Protein AF-A0A1N7LEV4-F1 (afdb_monomer_lite)

Sequence (206 aa):
MTPAQISQHETRHIFGAAIALIALDESEYDSAKVLFSIDGKGGEVAVLTSKSKLSHEVAHLSSAAPVSKAGDFVAIHRAFMSMGEDSIKSLGDLSDKDVQLHESWLGPNTTPVLIAFGALVLEQKLGISRFRKLSKRLRDSSNQGLVPEDGWPLEDIVQKAMAVSAYKKAKAELQQILSPTPPELSERDRERLPAKALADRAHNRS

Organism: NCBI:txid633194

Radius of gyration: 21.2 Å; chains: 1; bounding box: 75×34×47 Å

Structure (mmCIF, N/CA/C/O backbone):
data_AF-A0A1N7LEV4-F1
#
_entry.id   AF-A0A1N7LEV4-F1
#
loop_
_atom_site.group_PDB
_atom_site.id
_atom_site.type_symbol
_atom_site.label_atom_id
_atom_site.label_alt_id
_atom_site.label_comp_id
_atom_site.label_asym_id
_atom_site.label_entity_id
_atom_site.label_seq_id
_atom_site.pdbx_PDB_ins_code
_atom_site.Cartn_x
_atom_site.Cartn_y
_atom_site.Cartn_z
_atom_site.occupancy
_atom_site.B_iso_or_equiv
_atom_site.auth_seq_id
_atom_site.auth_comp_id
_atom_site.auth_asym_id
_atom_site.auth_atom_id
_atom_site.pdbx_PDB_model_num
ATOM 1 N N . MET A 1 1 ? -11.795 -10.907 -11.082 1.00 88.00 1 MET A N 1
ATOM 2 C CA . MET A 1 1 ? -10.819 -11.439 -10.104 1.00 88.00 1 MET A CA 1
ATOM 3 C C . MET A 1 1 ? -11.497 -12.461 -9.197 1.00 88.00 1 MET A C 1
ATOM 5 O O . MET A 1 1 ? -12.690 -12.346 -8.961 1.00 88.00 1 MET A O 1
ATOM 9 N N . THR A 1 2 ? -10.771 -13.467 -8.707 1.00 93.00 2 THR A N 1
ATOM 10 C CA . THR A 1 2 ? -11.252 -14.402 -7.671 1.00 93.00 2 THR A CA 1
ATOM 11 C C . THR A 1 2 ? -11.240 -13.739 -6.285 1.00 93.00 2 THR A C 1
ATOM 13 O O . THR A 1 2 ? -10.469 -12.799 -6.084 1.00 93.00 2 THR A O 1
ATOM 16 N N . PRO A 1 3 ? -11.969 -14.259 -5.277 1.00 91.50 3 PRO A N 1
ATOM 17 C CA . PRO A 1 3 ? -11.934 -13.709 -3.915 1.00 91.50 3 PRO A CA 1
ATOM 18 C C . PRO A 1 3 ? -10.535 -13.668 -3.284 1.00 91.50 3 PRO A C 1
ATOM 20 O O . PRO A 1 3 ? -10.268 -12.878 -2.382 1.00 91.50 3 PRO A O 1
ATOM 23 N N . ALA A 1 4 ? -9.631 -14.559 -3.705 1.00 93.31 4 ALA A N 1
ATOM 24 C CA . ALA A 1 4 ? -8.241 -14.534 -3.259 1.00 93.31 4 ALA A CA 1
ATOM 25 C C . ALA A 1 4 ? -7.462 -13.387 -3.919 1.00 93.31 4 ALA A C 1
ATOM 27 O O . ALA A 1 4 ? -6.709 -12.700 -3.234 1.00 93.31 4 ALA A O 1
ATOM 28 N N . GLN A 1 5 ? -7.668 -13.168 -5.220 1.00 95.31 5 GLN A N 1
ATOM 29 C CA . GLN A 1 5 ? -7.055 -12.062 -5.959 1.00 95.31 5 GLN A CA 1
ATOM 30 C C . GLN A 1 5 ? -7.536 -10.708 -5.435 1.00 95.31 5 GLN A C 1
ATOM 32 O O . GLN A 1 5 ? -6.690 -9.874 -5.146 1.00 95.31 5 GLN A O 1
ATOM 37 N N . ILE A 1 6 ? -8.844 -10.545 -5.199 1.00 95.19 6 ILE A N 1
ATOM 38 C CA . ILE A 1 6 ? -9.428 -9.326 -4.610 1.00 95.19 6 ILE A CA 1
ATOM 39 C C . ILE A 1 6 ? -8.748 -9.014 -3.274 1.00 95.19 6 ILE A C 1
ATOM 41 O O . ILE A 1 6 ? -8.165 -7.956 -3.102 1.00 95.19 6 ILE A O 1
ATOM 45 N N . SER A 1 7 ? -8.693 -9.976 -2.346 1.00 96.56 7 SER A N 1
ATOM 46 C CA . SER A 1 7 ? -8.059 -9.719 -1.044 1.00 96.56 7 SER A CA 1
ATOM 47 C C . SER A 1 7 ? -6.579 -9.326 -1.135 1.00 96.56 7 SER A C 1
ATOM 49 O O . SER A 1 7 ? -6.104 -8.533 -0.326 1.00 96.56 7 SER A O 1
ATOM 51 N N . GLN A 1 8 ? -5.836 -9.868 -2.106 1.00 97.62 8 GLN A N 1
ATOM 52 C CA . GLN A 1 8 ? -4.436 -9.498 -2.337 1.00 97.62 8 GLN A CA 1
ATOM 53 C C . GLN A 1 8 ? -4.316 -8.111 -2.973 1.00 97.62 8 GLN A C 1
ATOM 55 O O . GLN A 1 8 ? -3.392 -7.379 -2.632 1.00 97.62 8 GLN A O 1
ATOM 60 N N . HIS A 1 9 ? -5.241 -7.760 -3.869 1.00 97.62 9 HIS A N 1
ATOM 61 C CA . HIS A 1 9 ? -5.364 -6.434 -4.475 1.00 97.62 9 HIS A CA 1
ATOM 62 C C . HIS A 1 9 ? -5.561 -5.365 -3.398 1.00 97.62 9 HIS A C 1
ATOM 64 O O . HIS A 1 9 ? -4.713 -4.491 -3.239 1.00 97.62 9 HIS A O 1
ATOM 70 N N . GLU A 1 10 ? -6.563 -5.541 -2.537 1.00 97.94 10 GLU A N 1
ATOM 71 C CA . GLU A 1 10 ? -6.843 -4.606 -1.441 1.00 97.94 10 GLU A CA 1
ATOM 72 C C . GLU A 1 10 ? -5.704 -4.530 -0.420 1.00 97.94 10 GLU A C 1
ATOM 74 O O . GLU A 1 10 ? -5.354 -3.458 0.070 1.00 97.94 10 GLU A O 1
ATOM 79 N N . THR A 1 11 ? -5.032 -5.652 -0.139 1.00 98.00 11 THR A N 1
ATOM 80 C CA . THR A 1 11 ? -3.851 -5.628 0.742 1.00 98.00 11 THR A CA 1
ATOM 81 C C . THR A 1 11 ? -2.738 -4.742 0.167 1.00 98.00 11 THR A C 1
ATOM 83 O O . THR A 1 11 ? -2.037 -4.074 0.927 1.00 98.00 11 THR A O 1
ATOM 86 N N . ARG A 1 12 ? -2.577 -4.693 -1.164 1.00 98.38 12 ARG A N 1
ATOM 87 C CA . ARG A 1 12 ? -1.597 -3.805 -1.807 1.00 98.38 12 ARG A CA 1
ATOM 88 C C . ARG A 1 12 ? -1.991 -2.340 -1.689 1.00 98.38 12 ARG A C 1
ATOM 90 O O . ARG A 1 12 ? -1.093 -1.536 -1.471 1.00 98.38 12 ARG A O 1
ATOM 97 N N . HIS A 1 13 ? -3.278 -1.992 -1.738 1.00 98.50 13 HIS A N 1
ATOM 98 C CA . HIS A 1 13 ? -3.723 -0.630 -1.424 1.00 98.50 13 HIS A CA 1
ATOM 99 C C . HIS A 1 13 ? -3.365 -0.233 0.013 1.00 98.50 13 HIS A C 1
ATOM 101 O O . HIS A 1 13 ? -2.817 0.848 0.222 1.00 98.50 13 HIS A O 1
ATOM 107 N N . ILE A 1 14 ? -3.563 -1.123 0.995 1.00 98.56 14 ILE A N 1
ATOM 108 C CA . ILE A 1 14 ? -3.167 -0.866 2.394 1.00 98.56 14 ILE A CA 1
ATOM 109 C C . ILE A 1 14 ? -1.650 -0.650 2.504 1.00 98.56 14 ILE A C 1
ATOM 111 O O . ILE A 1 14 ? -1.200 0.304 3.138 1.00 98.56 14 ILE A O 1
ATOM 115 N N . PHE A 1 15 ? -0.845 -1.494 1.851 1.00 98.62 15 PHE A N 1
ATOM 116 C CA . PHE A 1 15 ? 0.611 -1.309 1.812 1.00 98.62 15 PHE A CA 1
ATOM 117 C C . PHE A 1 15 ? 0.999 -0.000 1.128 1.00 98.62 15 PHE A C 1
ATOM 119 O O . PHE A 1 15 ? 1.857 0.719 1.630 1.00 98.62 15 PHE A O 1
ATOM 126 N N . GLY A 1 16 ? 0.347 0.333 0.017 1.00 98.50 16 GLY A N 1
ATOM 127 C CA . GLY A 1 16 ? 0.522 1.599 -0.678 1.00 98.50 16 GLY A CA 1
ATOM 128 C C . GLY A 1 16 ? 0.253 2.794 0.221 1.00 98.50 16 GLY A C 1
ATOM 129 O O . GLY A 1 16 ? 1.065 3.711 0.282 1.00 98.50 16 GLY A O 1
ATOM 130 N N . ALA A 1 17 ? -0.844 2.756 0.973 1.00 98.44 17 ALA A N 1
ATOM 131 C CA . ALA A 1 17 ? -1.210 3.826 1.885 1.00 98.44 17 ALA A CA 1
ATOM 132 C C . ALA A 1 17 ? -0.187 4.006 3.018 1.00 98.44 17 ALA A C 1
ATOM 134 O O . ALA A 1 17 ? 0.178 5.137 3.337 1.00 98.44 17 ALA A O 1
ATOM 135 N N . ALA A 1 18 ? 0.353 2.909 3.560 1.00 98.62 18 ALA A N 1
ATOM 136 C CA . ALA A 1 18 ? 1.452 2.968 4.523 1.00 98.62 18 ALA A CA 1
ATOM 137 C C . ALA A 1 18 ? 2.688 3.673 3.948 1.00 98.62 18 ALA A C 1
ATOM 139 O O . ALA A 1 18 ? 3.244 4.569 4.579 1.00 98.62 18 ALA A O 1
ATOM 140 N N . ILE A 1 19 ? 3.102 3.327 2.727 1.00 98.69 19 ILE A N 1
ATOM 141 C CA . ILE A 1 19 ? 4.244 3.986 2.075 1.00 98.69 19 ILE A CA 1
ATOM 142 C C . ILE A 1 19 ? 3.930 5.450 1.746 1.00 98.69 19 ILE A C 1
ATOM 144 O O . ILE A 1 19 ? 4.799 6.304 1.910 1.00 98.69 19 ILE A O 1
ATOM 148 N N . ALA A 1 20 ? 2.701 5.754 1.327 1.00 98.25 20 ALA A N 1
ATOM 149 C CA . ALA A 1 20 ? 2.265 7.112 1.019 1.00 98.25 20 ALA A CA 1
ATOM 150 C C . ALA A 1 20 ? 2.310 8.015 2.255 1.00 98.25 20 ALA A C 1
ATOM 152 O O . ALA A 1 20 ? 2.796 9.138 2.158 1.00 98.25 20 ALA A O 1
ATOM 153 N N . LEU A 1 21 ? 1.908 7.514 3.427 1.00 98.25 21 LEU A N 1
ATOM 154 C CA . LEU A 1 21 ? 2.045 8.251 4.684 1.00 98.25 21 LEU A CA 1
ATOM 155 C C . LEU A 1 21 ? 3.504 8.544 5.022 1.00 98.25 21 LEU A C 1
ATOM 157 O O . LEU A 1 21 ? 3.826 9.684 5.327 1.00 98.25 21 LEU A O 1
ATOM 161 N N . ILE A 1 22 ? 4.407 7.567 4.895 1.00 98.44 22 ILE A N 1
ATOM 162 C CA . ILE A 1 22 ? 5.844 7.817 5.102 1.00 98.44 22 ILE A CA 1
ATOM 163 C C . ILE A 1 22 ? 6.384 8.863 4.111 1.00 98.44 22 ILE A C 1
ATOM 165 O O . ILE A 1 22 ? 7.247 9.664 4.466 1.00 98.44 22 ILE A O 1
ATOM 169 N N . ALA A 1 23 ? 5.896 8.862 2.869 1.00 97.25 23 ALA A N 1
ATOM 170 C CA . ALA A 1 23 ? 6.345 9.788 1.834 1.00 97.25 23 ALA A CA 1
ATOM 171 C C . ALA A 1 23 ? 5.811 11.220 2.018 1.00 97.25 23 ALA A C 1
ATOM 173 O O . ALA A 1 23 ? 6.532 12.168 1.707 1.00 97.25 23 ALA A O 1
ATOM 174 N N . LEU A 1 24 ? 4.566 11.371 2.482 1.00 96.69 24 LEU A N 1
ATOM 175 C CA . LEU A 1 24 ? 3.881 12.661 2.604 1.00 96.69 24 LEU A CA 1
ATOM 176 C C . LEU A 1 24 ? 4.018 13.278 4.003 1.00 96.69 24 LEU A C 1
ATOM 178 O O . LEU A 1 24 ? 4.348 14.457 4.112 1.00 96.69 24 LEU A O 1
ATOM 182 N N . ASP A 1 25 ? 3.760 12.503 5.061 1.00 97.25 25 ASP A N 1
ATOM 183 C CA . ASP A 1 25 ? 3.791 12.964 6.453 1.00 97.25 25 ASP A CA 1
ATOM 184 C C . ASP A 1 25 ? 3.907 11.788 7.448 1.00 97.25 25 ASP A C 1
ATOM 186 O O . ASP A 1 25 ? 2.916 11.253 7.952 1.00 97.25 25 ASP A O 1
ATOM 190 N N . GLU A 1 26 ? 5.142 11.395 7.774 1.00 97.12 26 GLU A N 1
ATOM 191 C CA . GLU A 1 26 ? 5.431 10.287 8.701 1.00 97.12 26 GLU A CA 1
ATOM 192 C C . GLU A 1 26 ? 4.884 10.516 10.129 1.00 97.12 26 GLU A C 1
ATOM 194 O O . GLU A 1 26 ? 4.696 9.554 10.885 1.00 97.12 26 GLU A O 1
ATOM 199 N N . SER A 1 27 ? 4.612 11.769 10.520 1.00 96.56 27 SER A N 1
ATOM 200 C CA . SER A 1 27 ? 4.101 12.088 11.861 1.00 96.56 27 SER A CA 1
ATOM 201 C C . SER A 1 27 ? 2.665 11.609 12.084 1.00 96.56 27 SER A C 1
ATOM 203 O O . SER A 1 27 ? 2.288 11.323 13.217 1.00 96.56 27 SER A O 1
ATOM 205 N N . GLU A 1 28 ? 1.895 11.439 11.007 1.00 97.12 28 GLU A N 1
ATOM 206 C CA . GLU A 1 28 ? 0.508 10.961 11.049 1.00 97.12 28 GLU A CA 1
ATOM 207 C C . GLU A 1 28 ? 0.397 9.431 11.061 1.00 97.12 28 GLU A C 1
ATOM 209 O O . GLU A 1 28 ? -0.700 8.898 11.181 1.00 97.12 28 GLU A O 1
ATOM 214 N N . TYR A 1 29 ? 1.508 8.699 10.929 1.00 97.88 29 TYR A N 1
ATOM 215 C CA . TYR A 1 29 ? 1.458 7.242 10.778 1.00 97.88 29 TYR A CA 1
ATOM 216 C C . TYR A 1 29 ? 0.829 6.545 11.993 1.00 97.88 29 TYR A C 1
ATOM 218 O O . TYR A 1 29 ? -0.010 5.664 11.836 1.00 97.88 29 TYR A O 1
ATOM 226 N N . ASP A 1 30 ? 1.206 6.968 13.203 1.00 96.44 30 ASP A N 1
ATOM 227 C CA . ASP A 1 30 ? 0.782 6.315 14.449 1.00 96.44 30 ASP A CA 1
ATOM 228 C C . ASP A 1 30 ? -0.694 6.600 14.789 1.00 96.44 30 ASP A C 1
ATOM 230 O O . ASP A 1 30 ? -1.324 5.845 15.528 1.00 96.44 30 ASP A O 1
ATOM 234 N N . SER A 1 31 ? -1.261 7.680 14.240 1.00 95.56 31 SER A N 1
ATOM 235 C CA . SER A 1 31 ? -2.678 8.040 14.377 1.00 95.56 31 SER A CA 1
ATOM 236 C C . SER A 1 31 ? -3.535 7.579 13.193 1.00 95.56 31 SER A C 1
ATOM 238 O O . SER A 1 31 ? -4.763 7.673 13.266 1.00 95.56 31 SER A O 1
ATOM 240 N N . ALA A 1 32 ? -2.916 7.088 12.115 1.00 97.94 32 ALA A N 1
ATOM 241 C CA . ALA A 1 32 ? -3.618 6.663 10.917 1.00 97.94 32 ALA A CA 1
ATOM 242 C C . ALA A 1 32 ? -4.416 5.379 11.156 1.00 97.94 32 ALA A C 1
ATOM 244 O O . ALA A 1 32 ? -3.940 4.408 11.756 1.00 97.94 32 ALA A O 1
ATOM 245 N N . LYS A 1 33 ? -5.631 5.357 10.615 1.00 98.12 33 LYS A N 1
ATOM 246 C CA . LYS A 1 33 ? -6.520 4.199 10.651 1.00 98.12 33 LYS A CA 1
ATOM 247 C C . LYS A 1 33 ? -6.888 3.774 9.246 1.00 98.12 33 LYS A C 1
ATOM 249 O O . LYS A 1 33 ? -6.994 4.605 8.350 1.00 98.12 33 LYS A O 1
ATOM 254 N N . VAL A 1 34 ? -7.103 2.484 9.047 1.00 97.50 34 VAL A N 1
ATOM 255 C CA . VAL A 1 34 ? -7.562 1.934 7.778 1.00 97.50 34 VAL A CA 1
ATOM 256 C C . VAL A 1 34 ? -8.961 1.361 7.918 1.00 97.50 34 VAL A C 1
ATOM 258 O O . VAL A 1 34 ? -9.254 0.556 8.804 1.00 97.50 34 VAL A O 1
ATOM 261 N N . LEU A 1 35 ? -9.815 1.782 6.998 1.00 97.06 35 LEU A N 1
ATOM 262 C CA . LEU A 1 35 ? -11.107 1.187 6.728 1.00 97.06 35 LEU A CA 1
ATOM 263 C C . LEU A 1 35 ? -10.975 0.332 5.479 1.00 97.06 35 LEU A C 1
ATOM 265 O O . LEU A 1 35 ? -10.375 0.750 4.488 1.00 97.06 35 LEU A O 1
ATOM 269 N N . PHE A 1 36 ? -11.533 -0.869 5.520 1.00 96.56 36 PHE A N 1
ATOM 270 C CA . PHE A 1 36 ? -11.568 -1.729 4.351 1.00 96.56 36 PHE A CA 1
ATOM 271 C C . PHE A 1 36 ? -12.829 -2.584 4.332 1.00 96.56 36 PHE A C 1
ATOM 273 O O . PHE A 1 36 ? -13.281 -3.097 5.358 1.00 96.56 36 PHE A O 1
ATOM 280 N N . SER A 1 37 ? -13.363 -2.766 3.132 1.00 96.56 37 SER A N 1
ATOM 281 C CA . SER A 1 37 ? -14.420 -3.722 2.829 1.00 96.56 37 SER A CA 1
ATOM 282 C C . SER A 1 37 ? -13.881 -4.676 1.777 1.00 96.56 37 SER A C 1
ATOM 284 O O . SER A 1 37 ? -13.376 -4.221 0.760 1.00 96.56 37 SER A O 1
ATOM 286 N N . ILE A 1 38 ? -13.898 -5.985 2.022 1.00 95.38 38 ILE A N 1
ATOM 287 C CA . ILE A 1 38 ? -13.355 -6.977 1.088 1.00 95.38 38 ILE A CA 1
ATOM 288 C C . ILE A 1 38 ? -14.258 -8.203 1.104 1.00 95.38 38 ILE A C 1
ATOM 290 O O . ILE A 1 38 ? -14.291 -8.942 2.091 1.00 95.38 38 ILE A O 1
ATOM 294 N N . ASP A 1 39 ? -14.922 -8.471 -0.015 1.00 90.00 39 ASP A N 1
ATOM 295 C CA . ASP A 1 39 ? -15.825 -9.606 -0.161 1.00 90.00 39 ASP A CA 1
ATOM 296 C C . ASP A 1 39 ? -15.464 -10.485 -1.378 1.00 90.00 39 ASP A C 1
ATOM 298 O O . ASP A 1 39 ? -14.343 -10.478 -1.898 1.00 90.00 39 ASP A O 1
ATOM 302 N N . GLY A 1 40 ? -16.388 -11.361 -1.784 1.00 85.69 40 GLY A N 1
ATOM 303 C CA . GLY A 1 40 ? -16.203 -12.228 -2.950 1.00 85.69 40 GLY A CA 1
ATOM 304 C C . GLY A 1 40 ? -16.40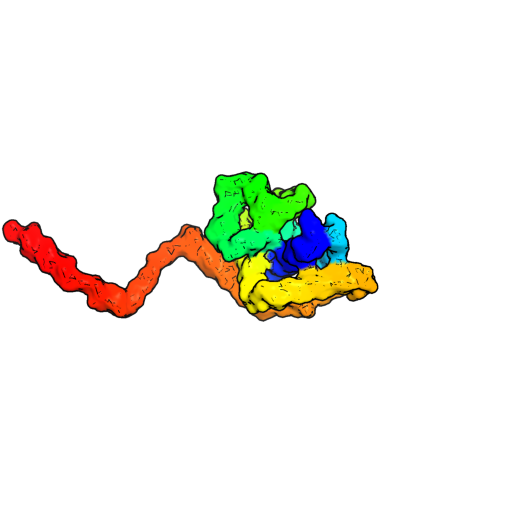4 -11.540 -4.305 1.00 85.69 40 GLY A C 1
ATOM 305 O O . GLY A 1 40 ? -16.138 -12.169 -5.330 1.00 85.69 40 GLY A O 1
ATOM 306 N N . LYS A 1 41 ? -16.898 -10.299 -4.321 1.00 89.44 41 LYS A N 1
ATOM 307 C CA . LYS A 1 41 ? -17.303 -9.530 -5.505 1.00 89.44 41 LYS A CA 1
ATOM 308 C C . LYS A 1 41 ? -16.417 -8.306 -5.744 1.00 89.44 41 LYS A C 1
ATOM 310 O O . LYS A 1 41 ? -16.240 -7.934 -6.900 1.00 89.44 41 LYS A O 1
ATOM 315 N N . GLY A 1 42 ? -15.842 -7.722 -4.699 1.00 91.12 42 GLY A N 1
ATOM 316 C CA . GLY A 1 42 ? -14.950 -6.576 -4.788 1.00 91.12 42 GLY A CA 1
ATOM 317 C C . GLY A 1 42 ? -14.320 -6.215 -3.449 1.00 91.12 42 GLY A C 1
ATOM 318 O O . GLY A 1 42 ? -14.446 -6.933 -2.453 1.00 91.12 42 GLY A O 1
ATOM 319 N N . GLY A 1 43 ? -13.613 -5.095 -3.445 1.00 94.25 43 GLY A N 1
ATOM 320 C CA . GLY A 1 43 ? -13.082 -4.513 -2.234 1.00 94.25 43 GLY A CA 1
ATOM 321 C C . GLY A 1 43 ? -12.842 -3.021 -2.387 1.00 94.25 43 GLY A C 1
ATOM 322 O O . GLY A 1 43 ? -12.841 -2.497 -3.499 1.00 94.25 43 GLY A O 1
ATOM 323 N N . GLU A 1 44 ? -12.731 -2.350 -1.250 1.00 94.75 44 GLU A N 1
ATOM 324 C CA . GLU A 1 44 ? -12.449 -0.925 -1.140 1.00 94.75 44 GLU A CA 1
ATOM 325 C C . GLU A 1 44 ? -11.588 -0.698 0.110 1.00 94.75 44 GLU A C 1
ATOM 327 O O . GLU A 1 44 ? -11.807 -1.326 1.152 1.00 94.75 44 GLU A O 1
ATOM 332 N N . VAL A 1 45 ? -10.616 0.210 0.014 1.00 96.56 45 VAL A N 1
ATOM 333 C CA . VAL A 1 45 ? -9.704 0.584 1.102 1.00 96.56 45 VAL A CA 1
ATOM 334 C C . VAL A 1 45 ? -9.656 2.102 1.217 1.00 96.56 45 VAL A C 1
ATOM 336 O O . VAL A 1 45 ? -9.473 2.804 0.226 1.00 96.56 45 VAL A O 1
ATOM 339 N N . ALA A 1 46 ? -9.755 2.611 2.440 1.00 94.94 46 ALA A N 1
ATOM 340 C CA . ALA A 1 46 ? -9.569 4.018 2.764 1.00 94.94 46 ALA A CA 1
ATOM 341 C C . ALA A 1 46 ? -8.650 4.160 3.979 1.00 94.94 46 ALA A C 1
ATOM 343 O O . ALA A 1 46 ? -8.713 3.362 4.913 1.00 94.94 46 ALA A O 1
ATOM 344 N N . VAL A 1 47 ? -7.809 5.194 3.987 1.00 95.56 47 VAL A N 1
ATOM 345 C CA . VAL A 1 47 ? -6.975 5.534 5.144 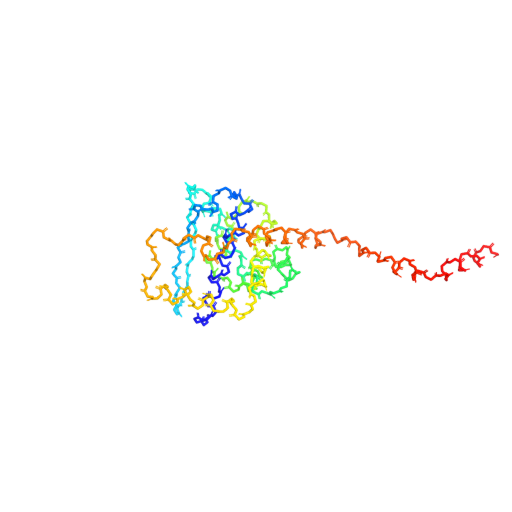1.00 95.56 47 VAL A CA 1
ATOM 346 C C . VAL A 1 47 ? -7.382 6.893 5.681 1.00 95.56 47 VAL A C 1
ATOM 348 O O . VAL A 1 47 ? -7.423 7.878 4.948 1.00 95.56 47 VAL A O 1
ATOM 351 N N . LEU A 1 48 ? -7.697 6.915 6.970 1.00 96.00 48 LEU A N 1
ATOM 352 C CA . LEU A 1 48 ? -8.098 8.082 7.730 1.00 96.00 48 LEU A CA 1
ATOM 353 C C . LEU A 1 48 ? -6.899 8.598 8.519 1.00 96.00 48 LEU A C 1
ATOM 355 O O . LEU A 1 48 ? -6.247 7.843 9.240 1.00 96.00 48 LEU A O 1
ATOM 359 N N . THR A 1 49 ? -6.635 9.892 8.411 1.00 96.19 49 THR A N 1
ATOM 360 C CA . THR A 1 49 ? -5.631 10.609 9.206 1.00 96.19 49 THR A CA 1
ATOM 361 C C . THR A 1 49 ? -6.302 11.750 9.966 1.00 96.19 49 THR A C 1
ATOM 363 O O . THR A 1 49 ? -7.473 12.057 9.728 1.00 96.19 49 THR A O 1
ATOM 366 N N . SER A 1 50 ? -5.574 12.440 10.851 1.00 94.12 50 SER A N 1
ATOM 367 C CA . SER A 1 50 ? -6.131 13.632 11.512 1.00 94.12 50 SER A CA 1
ATOM 368 C C . SER A 1 50 ? -6.345 14.803 10.535 1.00 94.12 50 SER A C 1
ATOM 370 O O . SER A 1 50 ? -7.061 15.761 10.834 1.00 94.12 50 SER A O 1
ATOM 372 N N . LYS A 1 51 ? -5.755 14.714 9.334 1.00 93.88 51 LYS A N 1
ATOM 373 C CA . LYS A 1 51 ? -5.757 15.740 8.288 1.00 93.88 51 LYS A CA 1
ATOM 374 C C . LYS A 1 51 ? -6.508 15.228 7.058 1.00 93.88 51 LYS A C 1
ATOM 376 O O . LYS A 1 51 ? -5.928 14.550 6.217 1.00 93.88 51 LYS A O 1
ATOM 381 N N . SER A 1 52 ? -7.768 15.627 6.881 1.00 91.75 52 SER A N 1
ATOM 382 C CA . SER A 1 52 ? -8.601 15.183 5.743 1.00 91.75 52 SER A CA 1
ATOM 383 C C . SER A 1 52 ? -7.908 15.324 4.376 1.00 91.75 52 SER A C 1
ATOM 385 O O . SER A 1 52 ? -7.932 14.388 3.581 1.00 91.75 52 SER A O 1
ATOM 387 N N . LYS A 1 53 ? -7.200 16.435 4.124 1.00 94.88 53 LYS A N 1
ATOM 388 C CA . LYS A 1 53 ? -6.443 16.623 2.875 1.00 94.88 53 LYS A CA 1
ATOM 389 C C . LYS A 1 53 ? -5.383 15.532 2.654 1.00 94.88 53 LYS A C 1
ATOM 391 O O . LYS A 1 53 ? -5.261 15.023 1.547 1.00 94.88 53 LYS A O 1
ATOM 396 N N . LEU A 1 54 ? -4.664 15.142 3.707 1.00 96.06 54 LEU A N 1
ATOM 397 C CA . LEU A 1 54 ? -3.677 14.065 3.637 1.00 96.06 54 LEU A CA 1
ATOM 398 C C . LEU A 1 54 ? -4.348 12.716 3.353 1.00 96.06 54 LEU A C 1
ATOM 400 O O . LEU A 1 54 ? -3.829 11.942 2.561 1.00 96.06 54 LEU A O 1
ATOM 404 N N . SER A 1 55 ? -5.515 12.446 3.949 1.00 96.38 55 SER A N 1
ATOM 405 C CA . SER A 1 55 ? -6.278 11.219 3.664 1.00 96.38 55 SER A CA 1
ATOM 406 C C . SER A 1 55 ? -6.622 11.101 2.170 1.00 96.38 55 SER A C 1
ATOM 408 O O . SER A 1 55 ? -6.484 10.029 1.584 1.00 96.38 55 SER A O 1
ATOM 410 N N . HIS A 1 56 ? -6.993 12.215 1.527 1.00 95.56 56 HIS A N 1
ATOM 411 C CA . HIS A 1 56 ? -7.246 12.260 0.082 1.00 95.56 56 HIS A CA 1
ATOM 412 C C . HIS A 1 56 ? -5.969 12.016 -0.735 1.00 95.56 56 HIS A C 1
ATOM 414 O O . HIS A 1 56 ? -5.965 11.178 -1.633 1.00 95.56 56 HIS A O 1
ATOM 420 N N . GLU A 1 57 ? -4.866 12.696 -0.409 1.00 96.56 57 GLU A N 1
ATOM 421 C CA . GLU A 1 57 ? -3.578 12.501 -1.094 1.00 96.56 57 GLU A CA 1
ATOM 422 C C . GLU A 1 57 ? -3.078 11.051 -0.978 1.00 96.56 57 GLU A C 1
ATOM 424 O O . GLU A 1 57 ? -2.619 10.467 -1.961 1.00 96.56 57 GLU A O 1
ATOM 429 N N . VAL A 1 58 ? -3.238 10.436 0.197 1.00 97.44 58 VAL A N 1
ATOM 430 C CA . VAL A 1 58 ? -2.921 9.023 0.434 1.00 97.44 58 VAL A CA 1
ATOM 431 C C . VAL A 1 58 ? -3.800 8.105 -0.414 1.00 97.44 58 VAL A C 1
ATOM 433 O O . VAL A 1 58 ? -3.274 7.143 -0.967 1.00 97.44 58 VAL A O 1
ATOM 436 N N . ALA A 1 59 ? -5.097 8.393 -0.563 1.00 96.44 59 ALA A N 1
ATOM 437 C CA . ALA A 1 59 ? -5.999 7.605 -1.408 1.00 96.44 59 ALA A CA 1
ATOM 438 C C . ALA A 1 59 ? -5.607 7.662 -2.896 1.00 96.44 59 ALA A C 1
ATOM 440 O O . ALA A 1 59 ? -5.559 6.632 -3.569 1.00 96.44 59 ALA A O 1
ATOM 441 N N . HIS A 1 60 ? -5.249 8.847 -3.403 1.00 95.94 60 HIS A N 1
ATOM 442 C CA . HIS A 1 60 ? -4.756 8.998 -4.776 1.00 95.94 60 HIS A CA 1
ATOM 443 C C . HIS A 1 60 ? -3.482 8.184 -5.009 1.00 95.94 60 HIS A C 1
ATOM 445 O O . HIS A 1 60 ? -3.356 7.474 -6.003 1.00 95.94 60 HIS A O 1
ATOM 451 N N . LEU A 1 61 ? -2.544 8.236 -4.067 1.00 96.88 61 LEU A N 1
ATOM 452 C CA . LEU A 1 61 ? -1.274 7.529 -4.171 1.00 96.88 61 LEU A CA 1
ATOM 453 C C . LEU A 1 61 ? -1.397 6.012 -3.974 1.00 96.88 61 LEU A C 1
ATOM 455 O O . LEU A 1 61 ? -0.733 5.247 -4.674 1.00 96.88 61 LEU A O 1
ATOM 459 N N . SER A 1 62 ? -2.234 5.555 -3.042 1.00 97.50 62 SER A N 1
ATOM 460 C CA . SER A 1 62 ? -2.406 4.129 -2.747 1.00 97.50 62 SER A CA 1
ATOM 461 C C . SER A 1 62 ? -3.104 3.371 -3.876 1.00 97.50 62 SER A C 1
ATOM 463 O O . SER A 1 62 ? -2.868 2.170 -4.027 1.00 97.50 62 SER A O 1
ATOM 465 N N . SER A 1 63 ? -3.895 4.056 -4.709 1.00 95.62 63 SER A N 1
ATOM 466 C CA . SER A 1 63 ? -4.523 3.483 -5.910 1.00 95.62 63 SER A CA 1
ATOM 467 C C . SER A 1 63 ? -3.506 2.893 -6.904 1.00 95.62 63 SER A C 1
ATOM 469 O O . SER A 1 63 ? -3.797 1.923 -7.596 1.00 95.62 63 SER A O 1
ATOM 471 N N . ALA A 1 64 ? -2.271 3.407 -6.909 1.00 93.88 64 ALA A N 1
ATOM 472 C CA . ALA A 1 64 ? -1.175 2.957 -7.768 1.00 93.88 64 ALA A CA 1
ATOM 473 C C . ALA A 1 64 ? -0.459 1.693 -7.249 1.00 93.88 64 ALA A C 1
ATOM 475 O O . ALA A 1 64 ? 0.304 1.044 -7.969 1.00 93.88 64 ALA A O 1
ATOM 476 N N . ALA A 1 65 ? -0.669 1.331 -5.984 1.00 97.50 65 ALA A N 1
ATOM 477 C CA . ALA A 1 65 ? 0.076 0.269 -5.319 1.00 97.50 65 ALA A CA 1
ATOM 478 C C . ALA A 1 65 ? -0.158 -1.157 -5.856 1.00 97.50 65 ALA A C 1
ATOM 480 O O . ALA A 1 65 ? 0.802 -1.938 -5.828 1.00 97.50 65 ALA A O 1
ATOM 481 N N . PRO A 1 66 ? -1.343 -1.549 -6.375 1.00 97.69 66 PRO A N 1
ATOM 482 C CA . PRO A 1 66 ? -1.551 -2.889 -6.928 1.00 97.69 66 PRO A CA 1
ATOM 483 C C . PRO A 1 66 ? -0.640 -3.241 -8.105 1.00 97.69 66 PRO A C 1
ATOM 485 O O . PRO A 1 66 ? -0.371 -4.420 -8.326 1.00 97.69 66 PRO A O 1
ATOM 488 N N . VAL A 1 67 ? -0.060 -2.244 -8.787 1.00 96.50 67 VAL A N 1
ATOM 489 C CA . VAL A 1 67 ? 0.970 -2.438 -9.826 1.00 96.50 67 VAL A CA 1
ATOM 490 C C . VAL A 1 67 ? 2.178 -3.231 -9.293 1.00 96.50 67 VAL A C 1
ATOM 492 O O . VAL A 1 67 ? 2.842 -3.940 -10.049 1.00 96.50 67 VAL A O 1
ATOM 495 N N . SER A 1 68 ? 2.414 -3.228 -7.973 1.00 97.25 68 SER A N 1
ATOM 496 C CA . SER A 1 68 ? 3.405 -4.089 -7.304 1.00 97.25 68 SER A CA 1
ATOM 497 C C . SER A 1 68 ? 3.229 -5.591 -7.561 1.00 97.25 68 SER A C 1
ATOM 499 O O . SER A 1 68 ? 4.210 -6.332 -7.477 1.00 97.25 68 SER A O 1
ATOM 501 N N . LYS A 1 69 ? 2.029 -6.044 -7.956 1.00 96.25 69 LYS A N 1
ATOM 502 C CA . LYS A 1 69 ? 1.750 -7.421 -8.400 1.00 96.25 69 LYS A CA 1
ATOM 503 C C . LYS A 1 69 ? 2.727 -7.904 -9.478 1.00 96.25 69 LYS A C 1
ATOM 505 O O . LYS A 1 69 ? 3.005 -9.101 -9.539 1.00 96.25 69 LYS A O 1
ATOM 510 N N . ALA A 1 70 ? 3.259 -6.996 -10.300 1.00 94.38 70 ALA A N 1
ATOM 511 C CA . ALA A 1 70 ? 4.264 -7.298 -11.316 1.00 94.38 70 ALA A CA 1
ATOM 512 C C . ALA A 1 70 ? 5.492 -8.037 -10.762 1.00 94.38 70 ALA A C 1
ATOM 514 O O . ALA A 1 70 ? 6.124 -8.804 -11.483 1.00 94.38 70 ALA A O 1
ATOM 515 N N . GLY A 1 71 ? 5.848 -7.801 -9.494 1.00 94.94 71 GLY A N 1
ATOM 516 C CA . GLY A 1 71 ? 6.989 -8.448 -8.850 1.00 94.94 71 GLY A CA 1
ATOM 517 C C . GLY A 1 71 ? 8.364 -7.936 -9.296 1.00 94.94 71 GLY A C 1
ATOM 518 O O . GLY A 1 71 ? 9.367 -8.426 -8.782 1.00 94.94 71 GLY A O 1
ATOM 519 N N . ASP A 1 72 ? 8.421 -6.962 -10.209 1.00 95.25 72 ASP A N 1
ATOM 520 C CA . ASP A 1 72 ? 9.647 -6.467 -10.842 1.00 95.25 72 ASP A CA 1
ATOM 521 C C . ASP A 1 72 ? 9.681 -4.930 -10.902 1.00 95.25 72 ASP A C 1
ATOM 523 O O . ASP A 1 72 ? 8.776 -4.293 -11.447 1.00 95.25 72 ASP A O 1
ATOM 527 N N . PHE A 1 73 ? 10.739 -4.321 -10.355 1.00 95.50 73 PHE A N 1
ATOM 528 C CA . PHE A 1 73 ? 10.871 -2.861 -10.276 1.00 95.50 73 PHE A CA 1
ATOM 529 C C . PHE A 1 73 ? 10.953 -2.191 -11.654 1.00 95.50 73 PHE A C 1
ATOM 531 O O . PHE A 1 73 ? 10.391 -1.114 -11.855 1.00 95.50 73 PHE A O 1
ATOM 538 N N . VAL A 1 74 ? 11.619 -2.821 -12.625 1.00 93.69 74 VAL A N 1
ATOM 539 C CA . VAL A 1 74 ? 11.790 -2.250 -13.967 1.00 93.69 74 VAL A CA 1
ATOM 540 C C . VAL A 1 74 ? 10.463 -2.261 -14.724 1.00 93.69 74 VAL A C 1
ATOM 542 O O . VAL A 1 74 ? 10.123 -1.269 -15.369 1.00 93.69 74 VAL A O 1
ATOM 545 N N . ALA A 1 75 ? 9.693 -3.345 -14.622 1.00 93.38 75 ALA A N 1
ATOM 546 C CA . ALA A 1 75 ? 8.362 -3.461 -15.205 1.00 93.38 75 ALA A CA 1
ATOM 547 C C . ALA A 1 75 ? 7.407 -2.407 -14.632 1.00 93.38 75 ALA A C 1
ATOM 549 O O . ALA A 1 75 ? 6.734 -1.716 -15.396 1.00 93.38 75 ALA A O 1
ATOM 550 N N . ILE A 1 76 ? 7.411 -2.226 -13.306 1.00 94.38 76 ILE A N 1
ATOM 551 C CA . ILE A 1 76 ? 6.609 -1.194 -12.636 1.00 94.38 76 ILE A CA 1
ATOM 552 C C . ILE A 1 76 ? 7.009 0.200 -13.139 1.00 94.38 76 ILE A C 1
ATOM 554 O O . ILE A 1 76 ? 6.151 0.955 -13.588 1.00 94.38 76 ILE A O 1
ATOM 558 N N . HIS A 1 77 ? 8.303 0.542 -13.133 1.00 93.44 77 HIS A N 1
ATOM 559 C CA . HIS A 1 77 ? 8.774 1.847 -13.610 1.00 93.44 77 HIS A CA 1
ATOM 560 C C . HIS A 1 77 ? 8.379 2.112 -15.071 1.00 93.44 77 HIS A C 1
ATOM 562 O O . HIS A 1 77 ? 7.897 3.196 -15.395 1.00 93.44 77 HIS A O 1
ATOM 568 N N . ARG A 1 78 ? 8.531 1.116 -15.955 1.00 90.50 78 ARG A N 1
ATOM 569 C CA . ARG A 1 78 ? 8.124 1.227 -17.366 1.00 90.50 78 ARG A CA 1
ATOM 570 C C . ARG A 1 78 ? 6.625 1.465 -17.527 1.00 90.50 78 ARG A C 1
ATOM 572 O O . ARG A 1 78 ? 6.250 2.261 -18.383 1.00 90.50 78 ARG A O 1
ATOM 579 N N . ALA A 1 79 ? 5.785 0.828 -16.711 1.00 89.81 79 ALA A N 1
ATOM 580 C CA . ALA A 1 79 ? 4.342 1.042 -16.768 1.00 89.81 79 ALA A CA 1
ATOM 581 C C . ALA A 1 79 ? 3.973 2.506 -16.485 1.00 89.81 79 ALA A C 1
ATOM 583 O O . ALA A 1 79 ? 3.189 3.082 -17.233 1.00 89.81 79 ALA A O 1
ATOM 584 N N . PHE A 1 80 ? 4.605 3.134 -15.485 1.00 89.06 80 PHE A N 1
ATOM 585 C CA . PHE A 1 80 ? 4.368 4.547 -15.161 1.00 89.06 80 PHE A CA 1
ATOM 586 C C . PHE A 1 80 ? 5.009 5.534 -16.147 1.00 89.06 80 PHE A C 1
ATOM 588 O O . PHE A 1 80 ? 4.491 6.631 -16.323 1.00 89.06 80 PHE A O 1
ATOM 595 N N . MET A 1 81 ? 6.142 5.190 -16.767 1.00 84.56 81 MET A N 1
ATOM 596 C CA . MET A 1 81 ? 6.899 6.134 -17.605 1.00 84.56 81 MET A CA 1
ATOM 597 C C . MET A 1 81 ? 6.600 6.044 -19.102 1.00 84.56 81 MET A C 1
ATOM 599 O O . MET A 1 81 ? 6.907 6.986 -19.829 1.00 84.56 81 MET A O 1
ATOM 603 N N . SER A 1 82 ? 6.116 4.906 -19.606 1.00 67.50 82 SER A N 1
ATOM 604 C CA . SER A 1 82 ? 6.283 4.590 -21.033 1.00 67.50 82 SER A CA 1
ATOM 605 C C . SER A 1 82 ? 5.036 4.110 -21.767 1.00 67.50 82 SER A C 1
ATOM 607 O O . SER A 1 82 ? 5.114 3.990 -22.986 1.00 67.50 82 SER A O 1
ATOM 609 N N . MET A 1 83 ? 3.919 3.794 -21.098 1.00 56.75 83 MET A N 1
ATOM 610 C CA . MET A 1 83 ? 2.859 3.028 -21.774 1.00 56.75 83 MET A CA 1
ATOM 611 C C . MET A 1 83 ? 1.393 3.410 -21.475 1.00 56.75 83 MET A C 1
ATOM 613 O O . MET A 1 83 ? 0.497 2.613 -21.755 1.00 56.75 83 MET A O 1
ATOM 617 N N . GLY A 1 84 ? 1.124 4.623 -20.987 1.00 62.66 84 GLY A N 1
ATOM 618 C CA . GLY A 1 84 ? -0.249 5.128 -20.813 1.00 62.66 84 GLY A CA 1
ATOM 619 C C . GLY A 1 84 ? -1.087 4.376 -19.764 1.00 62.66 84 GLY A C 1
ATOM 620 O O . GLY A 1 84 ? -0.654 3.373 -19.190 1.00 62.66 84 GLY A O 1
ATOM 621 N N . GLU A 1 85 ? -2.295 4.879 -19.504 1.00 70.75 85 GLU A N 1
ATOM 622 C CA . GLU A 1 85 ? -3.242 4.373 -18.490 1.00 70.75 85 GLU A CA 1
ATOM 623 C C . GLU A 1 85 ? -3.530 2.866 -18.621 1.00 70.75 85 GLU A C 1
ATOM 625 O O . GLU A 1 85 ? -3.582 2.146 -17.620 1.00 70.75 85 GLU A O 1
ATOM 630 N N . ASP A 1 86 ? -3.618 2.348 -19.850 1.00 80.19 86 ASP A N 1
ATOM 631 C CA . ASP A 1 86 ? -3.890 0.929 -20.111 1.00 80.19 86 ASP A CA 1
ATOM 632 C C . ASP A 1 86 ? -2.833 -0.006 -19.507 1.00 80.19 86 ASP A C 1
ATOM 634 O O . A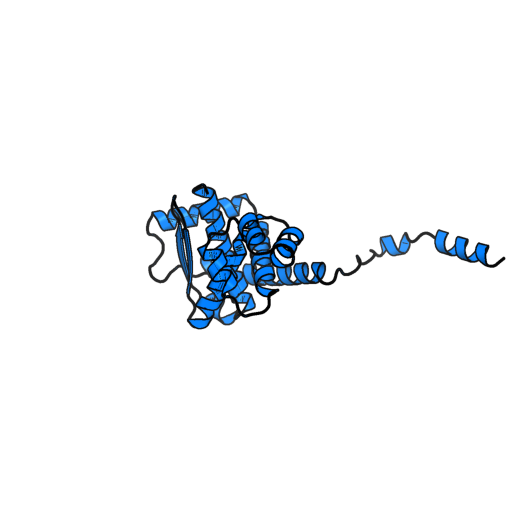SP A 1 86 ? -3.139 -1.127 -19.089 1.00 80.19 86 ASP A O 1
ATOM 638 N N . SER A 1 87 ? -1.585 0.451 -19.412 1.00 82.88 87 SER A N 1
ATOM 639 C CA . S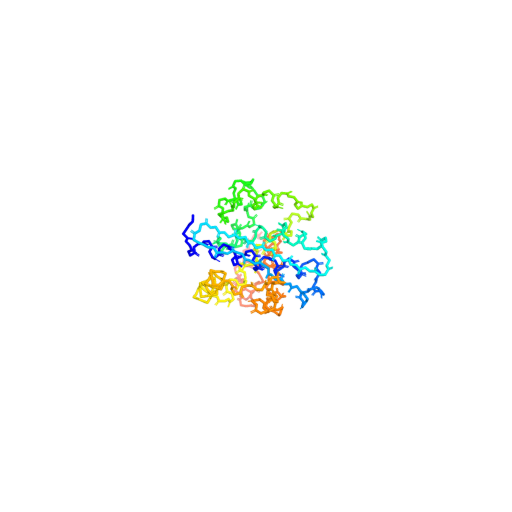ER A 1 87 ? -0.485 -0.390 -18.940 1.00 82.88 87 SER A CA 1
ATOM 640 C C . SER A 1 87 ? -0.430 -0.493 -17.431 1.00 82.88 87 SER A C 1
ATOM 642 O O . SER A 1 87 ? -0.246 -1.592 -16.910 1.00 82.88 87 SER A O 1
ATOM 644 N N . ILE A 1 88 ? -0.638 0.613 -16.712 1.00 85.81 88 ILE A N 1
ATOM 645 C CA . ILE A 1 8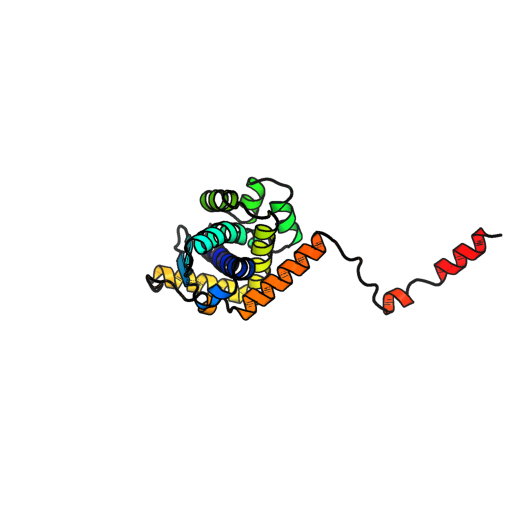8 ? -0.761 0.563 -15.249 1.00 85.81 88 ILE A CA 1
ATOM 646 C C . ILE A 1 88 ? -2.008 -0.230 -14.850 1.00 85.81 88 ILE A C 1
ATOM 648 O O . ILE A 1 88 ? -1.943 -1.057 -13.937 1.00 85.81 88 ILE A O 1
ATOM 652 N N . LYS A 1 89 ? -3.102 -0.069 -15.606 1.00 88.94 89 LYS A N 1
ATOM 653 C CA . LYS A 1 89 ? -4.351 -0.791 -15.395 1.00 88.94 89 LYS A CA 1
ATOM 654 C C . LYS A 1 89 ? -4.169 -2.289 -15.577 1.00 88.94 89 LYS A C 1
ATOM 656 O O . LYS A 1 89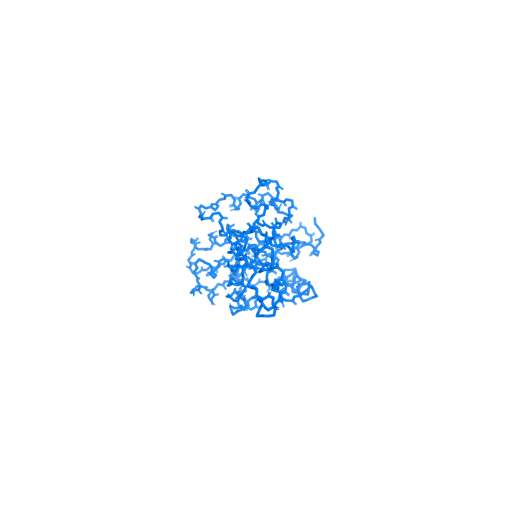 ? -4.508 -3.061 -14.683 1.00 88.94 89 LYS A O 1
ATOM 661 N N . SER A 1 90 ? -3.572 -2.706 -16.692 1.00 88.50 90 SER A N 1
ATOM 662 C CA . SER A 1 90 ? -3.322 -4.122 -16.962 1.00 88.50 90 SER A CA 1
ATOM 663 C C . SER A 1 90 ? -2.294 -4.734 -16.012 1.00 88.50 90 SER A C 1
ATOM 665 O O . SER A 1 90 ? -2.422 -5.908 -15.672 1.00 88.50 90 SER A O 1
ATOM 667 N N . LEU A 1 91 ? -1.255 -3.994 -15.615 1.00 90.88 91 LEU A N 1
ATOM 668 C CA . LEU A 1 91 ? -0.179 -4.539 -14.788 1.00 90.88 91 LEU A CA 1
ATOM 669 C C . LEU A 1 91 ? -0.617 -4.725 -13.328 1.00 90.88 91 LEU A C 1
ATOM 671 O O . LEU A 1 91 ? -0.240 -5.709 -12.687 1.00 90.88 91 LEU A O 1
ATOM 675 N N . GLY A 1 92 ? -1.419 -3.789 -12.814 1.00 90.75 92 GLY A N 1
ATOM 676 C CA . GLY A 1 92 ? -1.949 -3.815 -11.452 1.00 90.75 92 GLY A CA 1
ATOM 677 C C . GLY A 1 92 ? -3.314 -4.480 -11.294 1.00 90.75 92 GLY A C 1
ATOM 678 O O . GLY A 1 92 ? -3.786 -4.556 -10.169 1.00 90.75 92 GLY A O 1
ATOM 679 N N . ASP A 1 93 ? -3.946 -4.943 -12.377 1.00 92.44 93 ASP A N 1
ATOM 680 C CA . ASP A 1 93 ? -5.378 -5.283 -12.416 1.00 92.44 93 ASP A CA 1
ATOM 681 C C . ASP A 1 93 ? -6.272 -4.148 -11.857 1.00 92.44 93 ASP A C 1
ATOM 683 O O . ASP A 1 93 ? -7.244 -4.410 -11.148 1.00 92.44 93 ASP A O 1
ATOM 687 N N . LEU A 1 94 ? -5.933 -2.881 -12.126 1.00 92.00 94 LEU A N 1
ATOM 688 C CA . LEU A 1 94 ? -6.632 -1.728 -11.544 1.00 92.00 94 LEU A CA 1
ATOM 689 C C . LEU A 1 94 ? -8.085 -1.639 -12.031 1.00 92.00 94 LEU A C 1
ATOM 691 O O . LEU A 1 94 ? -8.386 -1.877 -13.206 1.00 92.00 94 LEU A O 1
ATOM 695 N N . SER A 1 95 ? -8.986 -1.253 -11.129 1.00 91.56 95 SER A N 1
ATOM 696 C CA . SER A 1 95 ? -10.355 -0.885 -11.488 1.00 91.56 95 SER A CA 1
ATOM 697 C C . SER A 1 95 ? -10.398 0.488 -12.169 1.00 91.56 95 SER A C 1
ATOM 699 O O . SER A 1 95 ? -9.465 1.282 -12.061 1.00 91.56 95 SER A O 1
ATOM 701 N N . ASP A 1 96 ? -11.506 0.815 -12.840 1.00 91.69 96 ASP A N 1
ATOM 702 C CA . ASP A 1 96 ? -11.692 2.159 -13.412 1.00 91.69 96 ASP A CA 1
ATOM 703 C C . ASP A 1 96 ? -11.644 3.253 -12.332 1.00 91.69 96 ASP A C 1
ATOM 705 O O . ASP A 1 96 ? -11.140 4.345 -12.578 1.00 91.69 96 ASP A O 1
ATOM 709 N N . LYS A 1 97 ? -12.119 2.948 -11.116 1.00 91.62 97 LYS A N 1
ATOM 710 C CA . LYS A 1 97 ? -12.044 3.866 -9.973 1.00 91.62 97 LYS A CA 1
ATOM 711 C C . LYS A 1 97 ? -10.600 4.098 -9.525 1.00 91.62 97 LYS A C 1
ATOM 713 O O . LYS A 1 97 ? -10.251 5.231 -9.218 1.00 91.62 97 LYS A O 1
ATOM 718 N N . ASP A 1 98 ? -9.773 3.053 -9.496 1.00 94.00 98 ASP A N 1
ATOM 719 C CA . ASP A 1 98 ? -8.354 3.178 -9.137 1.00 94.00 98 ASP A CA 1
ATOM 720 C C . ASP A 1 98 ? -7.617 4.072 -10.133 1.00 94.00 98 ASP A C 1
ATOM 722 O O . ASP A 1 98 ? -6.845 4.938 -9.737 1.00 94.00 98 ASP A O 1
ATOM 726 N N . VAL A 1 99 ? -7.902 3.893 -11.425 1.00 91.56 99 VAL A N 1
ATOM 727 C CA . VAL A 1 99 ? -7.334 4.711 -12.502 1.00 91.56 99 VAL A CA 1
ATOM 728 C C . VAL A 1 99 ? -7.753 6.179 -12.347 1.00 91.56 99 VAL A C 1
ATOM 730 O O . VAL A 1 99 ? -6.890 7.050 -12.283 1.00 91.56 99 VAL A O 1
ATOM 733 N N . GLN A 1 100 ? -9.045 6.455 -12.140 1.00 91.62 100 GLN A N 1
ATOM 734 C CA . GLN A 1 100 ? -9.547 7.817 -11.893 1.00 91.62 100 GLN A CA 1
ATOM 735 C C . GLN A 1 100 ? -8.937 8.466 -10.639 1.00 91.62 100 GLN A C 1
ATOM 737 O O . GLN A 1 100 ? -8.592 9.652 -10.632 1.00 91.62 100 GLN A O 1
ATOM 742 N N . LEU A 1 101 ? -8.806 7.698 -9.551 1.00 91.62 101 LEU A N 1
ATOM 743 C CA . LEU A 1 101 ? -8.169 8.168 -8.322 1.00 91.62 101 LEU A CA 1
ATOM 744 C C . LEU A 1 101 ? -6.692 8.481 -8.547 1.00 91.62 101 LEU A C 1
ATOM 746 O O . LEU A 1 101 ? -6.216 9.496 -8.037 1.00 91.62 101 LEU A O 1
ATOM 750 N N . HIS A 1 102 ? -5.988 7.641 -9.301 1.00 89.62 102 HIS A N 1
ATOM 751 C CA . HIS A 1 102 ? -4.586 7.834 -9.640 1.00 89.62 102 HIS A CA 1
ATOM 752 C C . HIS A 1 102 ? -4.372 9.089 -10.492 1.00 89.62 102 HIS A C 1
ATOM 754 O O . HIS A 1 102 ? -3.512 9.903 -10.165 1.00 89.62 102 HIS A O 1
ATOM 760 N N . GLU A 1 103 ? -5.175 9.281 -11.540 1.00 89.31 103 GLU A N 1
ATOM 761 C CA . GLU A 1 103 ? -5.118 10.445 -12.440 1.00 89.31 103 GLU A CA 1
ATOM 762 C C . GLU A 1 103 ? -5.353 11.773 -11.716 1.00 89.31 103 GLU A C 1
ATOM 764 O O . GLU A 1 103 ? -4.862 12.820 -12.133 1.00 89.31 103 GLU A O 1
ATOM 769 N N . SER A 1 104 ? -6.073 11.732 -10.594 1.00 90.19 104 SER A N 1
ATOM 770 C CA . SER A 1 104 ? -6.327 12.904 -9.754 1.00 90.19 104 SER A CA 1
ATOM 771 C C . SER A 1 104 ? -5.105 13.337 -8.924 1.00 90.19 104 SER A C 1
ATOM 773 O O . SER A 1 104 ? -5.158 14.356 -8.232 1.00 90.19 104 SER A O 1
ATOM 775 N N . TRP A 1 105 ? -3.995 12.591 -8.967 1.00 91.94 105 TRP A N 1
ATOM 776 C CA . TRP A 1 105 ? -2.747 12.972 -8.309 1.00 91.94 105 TRP A CA 1
ATOM 777 C C . TRP A 1 105 ? -2.064 14.143 -9.030 1.00 91.94 105 TRP A C 1
ATOM 779 O O . TRP A 1 105 ? -1.670 14.042 -10.187 1.00 91.94 105 TRP A O 1
ATOM 789 N N . LEU A 1 106 ? -1.852 15.248 -8.308 1.00 88.38 106 LEU A N 1
ATOM 790 C CA . LEU A 1 106 ? -1.252 16.478 -8.851 1.00 88.38 106 LEU A CA 1
ATOM 791 C C . LEU A 1 106 ? 0.227 16.677 -8.480 1.00 88.38 106 LEU A C 1
ATOM 793 O O . LEU A 1 106 ? 0.819 17.703 -8.816 1.00 88.38 106 LEU A O 1
ATOM 797 N N . GLY A 1 107 ? 0.822 15.749 -7.729 1.00 88.12 107 GLY A N 1
ATOM 798 C CA . GLY A 1 107 ? 2.219 15.849 -7.310 1.00 88.12 107 GLY A CA 1
ATOM 799 C C . GLY A 1 107 ? 3.201 15.230 -8.313 1.00 88.12 107 GLY A C 1
ATOM 800 O O . GLY A 1 107 ? 2.844 14.926 -9.448 1.00 88.12 107 GLY A O 1
ATOM 801 N N . PRO A 1 108 ? 4.466 15.012 -7.912 1.00 88.81 108 PRO A N 1
ATOM 802 C CA . PRO A 1 108 ? 5.476 14.444 -8.800 1.00 88.81 108 PRO A CA 1
ATOM 803 C C . PRO A 1 108 ? 5.100 13.045 -9.313 1.00 88.81 108 PRO A C 1
ATOM 805 O O . PRO A 1 108 ? 4.694 12.182 -8.530 1.00 88.81 108 PRO A O 1
ATOM 808 N N . ASN A 1 109 ? 5.331 12.788 -10.605 1.00 85.44 109 ASN A N 1
ATOM 809 C CA . ASN A 1 109 ? 5.065 11.489 -11.251 1.00 85.44 109 ASN A CA 1
ATOM 810 C C . ASN A 1 109 ? 5.917 10.340 -10.688 1.00 85.44 109 ASN A C 1
ATOM 812 O O . ASN A 1 109 ? 5.586 9.170 -10.853 1.00 85.44 109 ASN A O 1
ATOM 816 N N . THR A 1 110 ? 7.025 10.653 -10.015 1.00 91.00 110 THR A N 1
ATOM 817 C CA . THR A 1 110 ? 7.873 9.656 -9.352 1.00 91.00 110 THR A CA 1
ATOM 818 C C . THR A 1 110 ? 7.258 9.136 -8.055 1.00 91.00 110 THR A C 1
ATOM 820 O O . THR A 1 110 ? 7.589 8.026 -7.639 1.00 91.00 110 THR A O 1
ATOM 823 N N . THR A 1 111 ? 6.350 9.885 -7.419 1.00 94.38 111 THR A N 1
ATOM 824 C CA . THR A 1 111 ? 5.756 9.488 -6.137 1.00 94.38 111 THR A CA 1
ATOM 825 C C . THR A 1 111 ? 4.919 8.210 -6.267 1.00 94.38 111 THR A C 1
ATOM 827 O O . THR A 1 111 ? 5.215 7.269 -5.536 1.00 94.38 111 THR A O 1
ATOM 830 N N . PRO A 1 112 ? 3.973 8.075 -7.220 1.00 95.00 112 PRO A N 1
ATOM 831 C CA . PRO A 1 112 ? 3.244 6.818 -7.436 1.00 95.00 112 PRO A CA 1
ATOM 832 C C . PRO A 1 112 ? 4.152 5.603 -7.690 1.00 95.00 112 PRO A C 1
ATOM 834 O O . PRO A 1 112 ? 3.892 4.518 -7.169 1.00 95.00 112 PRO A O 1
ATOM 837 N N . VAL A 1 113 ? 5.268 5.791 -8.410 1.00 95.62 113 VAL A N 1
ATOM 838 C CA . VAL A 1 113 ? 6.271 4.731 -8.629 1.00 95.62 113 VAL A CA 1
ATOM 839 C C . VAL A 1 113 ? 6.885 4.283 -7.304 1.00 95.62 113 VAL A C 1
ATOM 841 O O . VAL A 1 113 ? 6.971 3.083 -7.041 1.00 95.62 113 VAL A O 1
ATOM 844 N N . LEU A 1 114 ? 7.271 5.233 -6.444 1.00 97.00 114 LEU A N 1
ATOM 845 C CA . LEU A 1 114 ? 7.794 4.937 -5.106 1.00 97.00 114 LEU A CA 1
ATOM 846 C C . LEU A 1 114 ? 6.780 4.170 -4.254 1.00 97.00 114 LEU A C 1
ATOM 848 O O . LEU A 1 114 ? 7.176 3.265 -3.518 1.00 97.00 114 LEU A O 1
ATOM 852 N N . ILE A 1 115 ? 5.489 4.492 -4.368 1.00 98.00 115 ILE A N 1
ATOM 853 C CA . ILE A 1 115 ? 4.430 3.790 -3.637 1.00 98.00 115 ILE A CA 1
ATOM 854 C C . ILE A 1 115 ? 4.313 2.339 -4.104 1.00 98.00 115 ILE A C 1
ATOM 856 O O . ILE A 1 115 ? 4.350 1.425 -3.277 1.00 98.00 115 ILE A O 1
ATOM 860 N N . ALA A 1 116 ? 4.249 2.109 -5.418 1.00 97.81 116 ALA A N 1
ATOM 861 C CA . ALA A 1 116 ? 4.206 0.761 -5.980 1.00 97.81 116 ALA A CA 1
ATOM 862 C C . ALA A 1 116 ? 5.469 -0.049 -5.628 1.00 97.81 116 ALA A C 1
ATOM 864 O O . ALA A 1 116 ? 5.380 -1.218 -5.248 1.00 97.81 116 ALA A O 1
ATOM 865 N N . PHE A 1 117 ? 6.651 0.570 -5.669 1.00 98.44 117 PHE A N 1
ATOM 866 C CA . PHE A 1 117 ? 7.903 -0.068 -5.251 1.00 98.44 117 PHE A CA 1
ATOM 867 C C . PHE A 1 117 ? 7.883 -0.428 -3.764 1.00 98.44 117 PHE A C 1
ATOM 869 O O . PHE A 1 117 ? 8.258 -1.538 -3.390 1.00 98.44 117 PHE A O 1
ATOM 876 N N . GLY A 1 118 ? 7.439 0.489 -2.904 1.00 98.44 118 GLY A N 1
ATOM 877 C CA . GLY A 1 118 ? 7.360 0.253 -1.467 1.00 98.44 118 GLY A CA 1
ATOM 878 C C . GLY A 1 118 ? 6.386 -0.874 -1.121 1.00 98.44 118 GLY A C 1
ATOM 879 O O . GLY A 1 118 ? 6.721 -1.733 -0.304 1.00 98.44 118 GLY A O 1
ATOM 880 N N . ALA A 1 119 ? 5.235 -0.939 -1.798 1.00 98.31 119 ALA A N 1
ATOM 881 C CA . ALA A 1 119 ? 4.284 -2.039 -1.657 1.00 98.31 119 ALA A CA 1
ATOM 882 C C . ALA A 1 119 ? 4.900 -3.389 -2.070 1.00 98.31 119 ALA A C 1
ATOM 884 O O . ALA A 1 119 ? 4.772 -4.367 -1.329 1.00 98.31 119 ALA A O 1
ATOM 885 N N . LEU A 1 120 ? 5.654 -3.430 -3.179 1.00 98.50 120 LEU A N 1
ATOM 886 C CA . LEU A 1 120 ? 6.404 -4.623 -3.589 1.00 98.50 120 LEU A CA 1
ATOM 887 C C . LEU A 1 120 ? 7.429 -5.040 -2.523 1.00 98.50 120 LEU A C 1
ATOM 889 O O . LEU A 1 120 ? 7.523 -6.216 -2.174 1.00 98.50 120 LEU A O 1
ATOM 893 N N . VAL A 1 121 ? 8.180 -4.090 -1.957 1.00 98.44 121 VAL A N 1
ATOM 894 C CA . VAL A 1 121 ? 9.158 -4.386 -0.899 1.00 98.44 121 VAL A CA 1
ATOM 895 C C . VAL A 1 121 ? 8.480 -4.945 0.356 1.00 98.44 121 VAL A C 1
ATOM 897 O O . VAL A 1 121 ? 9.012 -5.877 0.965 1.00 98.44 121 VAL A O 1
ATOM 900 N N . LEU A 1 122 ? 7.319 -4.416 0.755 1.00 98.31 122 LEU A N 1
ATOM 901 C CA . LEU A 1 122 ? 6.542 -4.947 1.881 1.00 98.31 122 LEU A CA 1
ATOM 902 C C . LEU A 1 122 ? 6.045 -6.373 1.603 1.00 98.31 122 LEU A C 1
ATOM 904 O O . LEU A 1 122 ? 6.209 -7.253 2.454 1.00 98.31 122 LEU A O 1
ATOM 908 N N . GLU A 1 123 ? 5.521 -6.631 0.402 1.00 97.31 123 GLU A N 1
ATOM 909 C CA . GLU A 1 123 ? 5.107 -7.971 -0.028 1.00 97.31 123 GLU A CA 1
ATOM 910 C C . GLU A 1 123 ? 6.286 -8.960 0.008 1.00 97.31 123 GLU A C 1
ATOM 912 O O . GLU A 1 123 ? 6.171 -10.049 0.577 1.00 97.31 123 GLU A O 1
ATOM 917 N N . GLN A 1 124 ? 7.452 -8.562 -0.509 1.00 96.94 124 GLN A N 1
ATOM 918 C CA . GLN A 1 124 ? 8.675 -9.369 -0.482 1.00 96.94 124 GLN A CA 1
ATOM 919 C C . GLN A 1 124 ? 9.171 -9.641 0.946 1.00 96.94 124 GLN A C 1
ATOM 921 O O . GLN A 1 124 ? 9.553 -10.770 1.252 1.00 96.94 124 GLN A O 1
ATOM 926 N N . LYS A 1 125 ? 9.142 -8.638 1.837 1.00 95.69 125 LYS A N 1
ATOM 927 C CA . LYS A 1 125 ? 9.544 -8.785 3.249 1.00 95.69 125 LYS A CA 1
ATOM 928 C C . LYS A 1 125 ? 8.643 -9.758 4.010 1.00 95.69 125 LYS A C 1
ATOM 930 O O . LYS A 1 125 ? 9.132 -10.515 4.847 1.00 95.69 125 LYS A O 1
ATOM 935 N N . LEU A 1 126 ? 7.339 -9.751 3.736 1.00 93.38 126 LEU A N 1
ATOM 936 C CA . LEU A 1 126 ? 6.412 -10.733 4.303 1.00 93.38 126 LEU A CA 1
ATOM 937 C C . LEU A 1 126 ? 6.622 -12.122 3.691 1.00 93.38 126 LEU A C 1
ATOM 939 O O . LEU A 1 126 ? 6.550 -13.134 4.394 1.00 93.38 126 LEU A O 1
ATOM 943 N N . GLY A 1 127 ? 6.876 -12.165 2.386 1.00 93.81 127 GLY A N 1
ATOM 944 C CA . GLY A 1 127 ? 6.931 -13.379 1.592 1.00 93.81 127 GLY A CA 1
ATOM 945 C C . GLY A 1 127 ? 5.539 -13.901 1.226 1.00 93.81 127 GLY A C 1
ATOM 946 O O . GLY A 1 127 ? 4.552 -13.710 1.943 1.00 93.81 127 GLY A O 1
ATOM 947 N N . ILE A 1 128 ? 5.473 -14.640 0.115 1.00 91.62 128 ILE A N 1
ATOM 948 C CA . ILE A 1 128 ? 4.228 -15.068 -0.551 1.00 91.62 128 ILE A CA 1
ATOM 949 C C . ILE A 1 128 ? 3.240 -15.740 0.420 1.00 91.62 128 ILE A C 1
ATOM 951 O O . ILE A 1 128 ? 2.044 -15.452 0.405 1.00 91.62 128 ILE A O 1
ATOM 955 N N . SER A 1 129 ? 3.724 -16.637 1.285 1.00 94.12 129 SER A N 1
ATOM 956 C CA . SER A 1 129 ? 2.868 -17.379 2.223 1.00 94.12 129 SER A CA 1
ATOM 957 C C . SER A 1 129 ? 2.232 -16.474 3.282 1.00 94.12 129 SER A C 1
ATOM 959 O O . SER A 1 129 ? 1.035 -16.587 3.554 1.00 94.12 129 SER A O 1
ATOM 961 N N . ARG A 1 130 ? 3.005 -15.554 3.875 1.00 95.56 130 ARG A N 1
ATOM 962 C CA . ARG A 1 130 ? 2.491 -14.652 4.918 1.00 95.56 130 ARG A CA 1
ATOM 963 C C . ARG A 1 130 ? 1.610 -13.565 4.323 1.00 95.56 130 ARG A C 1
ATOM 965 O O . ARG A 1 130 ? 0.572 -13.282 4.908 1.00 95.56 130 ARG A O 1
ATOM 972 N N . PHE A 1 131 ? 1.961 -13.053 3.145 1.00 96.50 131 PHE A N 1
ATOM 973 C CA . PHE A 1 131 ? 1.117 -12.131 2.391 1.00 96.50 131 PHE A CA 1
ATOM 974 C C . PHE A 1 131 ? -0.270 -12.736 2.131 1.00 96.50 131 PHE A C 1
ATOM 976 O O . PHE A 1 131 ? -1.274 -12.183 2.567 1.00 96.50 131 PHE A O 1
ATOM 983 N N . ARG A 1 132 ? -0.339 -13.953 1.569 1.00 96.62 132 ARG A N 1
ATOM 984 C CA . ARG A 1 132 ? -1.618 -14.656 1.345 1.00 96.62 132 ARG A CA 1
ATOM 985 C C . ARG A 1 132 ? -2.420 -14.866 2.633 1.00 96.62 132 ARG A C 1
ATOM 987 O O . ARG A 1 132 ? -3.645 -14.749 2.616 1.00 96.62 132 ARG A O 1
ATOM 994 N N . LYS A 1 133 ? -1.750 -15.192 3.745 1.00 97.56 133 LYS A N 1
ATOM 995 C CA . LYS A 1 133 ? -2.402 -15.347 5.057 1.00 97.56 133 LYS A CA 1
ATOM 996 C C . LYS A 1 133 ? -2.960 -14.021 5.574 1.00 97.56 133 LYS A C 1
ATOM 998 O O . LYS A 1 133 ? -4.073 -14.025 6.089 1.00 97.56 133 LYS A O 1
ATOM 1003 N N . LEU A 1 134 ? -2.219 -12.923 5.434 1.00 97.38 134 LEU A N 1
ATOM 1004 C CA . LEU A 1 134 ? -2.672 -11.588 5.819 1.00 97.38 134 LEU A CA 1
ATOM 1005 C C . LEU A 1 134 ? -3.888 -11.166 4.992 1.00 97.38 134 LEU A C 1
ATOM 1007 O O . LEU A 1 134 ? -4.927 -10.876 5.573 1.00 97.38 134 LEU A O 1
ATOM 1011 N N . SER A 1 135 ? -3.809 -11.248 3.661 1.00 97.31 135 SER A N 1
ATOM 1012 C CA . SER A 1 135 ? -4.926 -10.908 2.770 1.00 97.31 135 SER A CA 1
ATOM 1013 C C . SER A 1 135 ? -6.191 -11.701 3.097 1.00 97.31 135 SER A C 1
ATOM 1015 O O . SER A 1 135 ? -7.280 -11.138 3.194 1.00 97.31 135 SER A O 1
ATOM 1017 N N . LYS A 1 136 ? -6.051 -13.011 3.354 1.00 96.88 136 LYS A N 1
ATOM 1018 C CA . LYS A 1 136 ? -7.175 -13.843 3.799 1.00 96.88 136 LYS A CA 1
ATOM 1019 C C . LYS A 1 136 ? -7.751 -13.354 5.130 1.00 96.88 136 LYS A C 1
ATOM 1021 O O . LYS A 1 136 ? -8.965 -13.270 5.245 1.00 96.88 136 LYS A O 1
ATOM 1026 N N . ARG A 1 137 ? -6.908 -13.047 6.122 1.00 96.94 137 ARG A N 1
ATOM 1027 C CA . ARG A 1 137 ? -7.364 -12.565 7.438 1.00 96.94 137 ARG A CA 1
ATOM 1028 C C . ARG A 1 137 ? -8.124 -11.248 7.333 1.00 96.94 137 ARG A C 1
ATOM 1030 O O . ARG A 1 137 ? -9.164 -11.129 7.968 1.00 96.94 137 ARG A O 1
ATOM 1037 N N . LEU A 1 138 ? -7.643 -10.307 6.522 1.00 96.56 138 LEU A N 1
ATOM 1038 C CA . LEU A 1 138 ? -8.325 -9.032 6.287 1.00 96.56 138 LEU A CA 1
ATOM 1039 C C . LEU A 1 138 ? -9.709 -9.269 5.676 1.00 96.56 138 LEU A C 1
ATOM 1041 O O . LEU A 1 138 ? -10.713 -8.836 6.231 1.00 96.56 138 LEU A O 1
ATOM 1045 N N . ARG A 1 139 ? -9.789 -10.071 4.610 1.00 96.62 139 ARG A N 1
ATOM 1046 C CA . ARG A 1 139 ? -11.073 -10.433 3.995 1.00 96.62 139 ARG A CA 1
ATOM 1047 C C . ARG A 1 139 ? -12.024 -11.130 4.966 1.00 96.62 139 ARG A C 1
ATOM 1049 O O . ARG A 1 139 ? -13.200 -10.797 5.026 1.00 96.62 139 ARG A O 1
ATOM 1056 N N . ASP A 1 140 ? -11.535 -12.109 5.719 1.00 96.44 140 ASP A N 1
ATOM 1057 C CA . ASP A 1 140 ? -12.369 -12.833 6.680 1.00 96.44 140 ASP A CA 1
ATOM 1058 C C . ASP A 1 140 ? -12.872 -11.903 7.796 1.00 96.44 140 ASP A C 1
ATOM 1060 O O . ASP A 1 140 ? -14.024 -12.021 8.199 1.00 96.44 140 ASP A O 1
ATOM 1064 N N . SER A 1 141 ? -12.047 -10.950 8.240 1.00 95.75 141 SER A N 1
ATOM 1065 C CA . SER A 1 141 ? -12.437 -9.947 9.239 1.00 95.75 141 SER A CA 1
ATOM 1066 C C . SER A 1 141 ? -13.506 -9.001 8.694 1.00 95.75 141 SER A C 1
ATOM 1068 O O . SER A 1 141 ? -14.483 -8.728 9.383 1.00 95.75 141 SER A O 1
ATOM 1070 N N . SER A 1 142 ? -13.374 -8.571 7.436 1.00 94.69 142 SER A N 1
ATOM 1071 C CA . SER A 1 142 ? -14.389 -7.764 6.754 1.00 94.69 142 SER A CA 1
ATOM 1072 C C . SER A 1 142 ? -15.721 -8.512 6.620 1.00 94.69 142 SER A C 1
ATOM 1074 O O . SER A 1 142 ? -16.752 -8.010 7.058 1.00 94.69 142 SER A O 1
ATOM 1076 N N . ASN A 1 143 ? -15.701 -9.761 6.142 1.00 93.25 143 ASN A N 1
ATOM 1077 C CA . ASN A 1 143 ? -16.907 -10.590 6.003 1.00 93.25 143 ASN A CA 1
ATOM 1078 C C . ASN A 1 143 ? -17.610 -10.897 7.335 1.00 93.25 143 ASN A C 1
ATOM 1080 O O . ASN A 1 143 ? -18.806 -11.180 7.347 1.00 93.25 143 ASN A O 1
ATOM 1084 N N . GLN A 1 144 ? -16.872 -10.896 8.445 1.00 94.81 144 GLN A N 1
ATOM 1085 C CA . GLN A 1 144 ? -17.414 -11.121 9.787 1.00 94.81 144 GLN A CA 1
ATOM 1086 C C . GLN A 1 144 ? -17.865 -9.822 10.473 1.00 94.81 144 GLN A C 1
ATOM 1088 O O . GLN A 1 144 ? -18.319 -9.879 11.613 1.00 94.81 144 GLN A O 1
ATOM 1093 N N . GLY A 1 145 ? -17.737 -8.663 9.813 1.00 91.81 145 GLY A N 1
ATOM 1094 C CA . GLY A 1 145 ? -18.065 -7.367 10.410 1.00 91.81 145 GLY A CA 1
ATOM 1095 C C . GLY A 1 145 ? -17.139 -6.988 11.569 1.00 91.81 145 GLY A C 1
ATOM 1096 O O . GLY A 1 145 ? -17.558 -6.295 12.488 1.00 91.81 145 GLY A O 1
ATOM 1097 N N . LEU A 1 146 ? -15.892 -7.472 11.557 1.00 92.88 146 LEU A N 1
ATOM 1098 C CA . LEU A 1 146 ? -14.901 -7.225 12.612 1.00 92.88 146 LEU A CA 1
ATOM 1099 C C . LEU A 1 146 ? -14.059 -5.965 12.371 1.00 92.88 146 LEU A C 1
ATOM 1101 O O . LEU A 1 146 ? -13.145 -5.690 13.148 1.00 92.88 146 LEU A O 1
ATOM 1105 N N . VAL A 1 147 ? -14.323 -5.230 11.290 1.00 93.31 147 VAL A N 1
ATOM 1106 C CA . VAL A 1 147 ? -13.692 -3.934 11.018 1.00 93.31 147 VAL A CA 1
ATOM 1107 C C . VAL A 1 147 ? -14.469 -2.867 11.803 1.00 93.31 147 VAL A C 1
ATOM 1109 O O . VAL A 1 147 ? -15.652 -2.680 11.522 1.00 93.31 147 VAL A O 1
ATOM 1112 N N . PRO A 1 148 ? -13.856 -2.197 12.796 1.00 91.69 148 PRO A N 1
ATOM 1113 C CA . PRO A 1 148 ? -14.469 -1.117 13.553 1.00 91.69 148 PRO A CA 1
ATOM 1114 C C . PRO A 1 148 ? -14.906 0.024 12.644 1.00 91.69 148 PRO A C 1
ATOM 1116 O O . PRO A 1 148 ? -14.272 0.286 11.621 1.00 91.69 148 PRO A O 1
ATOM 1119 N N . GLU A 1 149 ? -15.943 0.747 13.061 1.00 90.56 149 GLU A N 1
ATOM 1120 C CA . GLU A 1 149 ? -16.449 1.917 12.332 1.00 90.56 149 GLU A CA 1
ATOM 1121 C C . GLU A 1 149 ? -15.395 3.022 12.184 1.00 90.56 149 GLU A C 1
ATOM 1123 O O . GLU A 1 149 ? -15.386 3.742 11.190 1.00 90.56 149 GLU A O 1
ATOM 1128 N N . ASP A 1 150 ? -14.482 3.141 13.149 1.00 91.50 150 ASP A N 1
ATOM 1129 C CA . ASP A 1 150 ? -13.375 4.094 13.123 1.00 91.50 150 ASP A CA 1
ATOM 1130 C C . ASP A 1 150 ? -12.105 3.543 12.447 1.00 91.50 150 ASP A C 1
ATOM 1132 O O . ASP A 1 150 ? -11.146 4.291 12.261 1.00 91.50 150 ASP A O 1
ATOM 1136 N N . GLY A 1 151 ? -12.107 2.273 12.033 1.00 94.75 151 GLY A N 1
ATOM 1137 C CA . GLY A 1 151 ? -11.005 1.602 11.345 1.00 94.75 151 GLY A CA 1
ATOM 1138 C C . GLY A 1 151 ? -9.948 0.991 12.266 1.00 94.75 151 GLY A C 1
ATOM 1139 O O . GLY A 1 151 ? -9.871 1.269 13.461 1.00 94.75 151 GLY A O 1
ATOM 1140 N N . TRP A 1 152 ? -9.108 0.126 11.696 1.00 96.69 152 TRP A N 1
ATOM 1141 C CA . TRP A 1 152 ? -7.969 -0.461 12.409 1.00 96.69 152 TRP A CA 1
ATOM 1142 C C . TRP A 1 152 ? -6.779 0.491 12.420 1.00 96.69 152 TRP A C 1
ATOM 1144 O O . TRP A 1 152 ? -6.513 1.103 11.385 1.00 96.69 152 TRP A O 1
ATOM 1154 N N . PRO A 1 153 ? -6.016 0.585 13.522 1.00 97.44 153 PRO A N 1
ATOM 1155 C CA . PRO A 1 153 ? -4.716 1.241 13.493 1.00 97.44 153 PRO A CA 1
ATOM 1156 C C . PRO A 1 153 ? -3.861 0.666 12.362 1.00 97.44 153 PRO A C 1
ATOM 1158 O O . PRO A 1 153 ? -3.730 -0.553 12.223 1.00 97.44 153 PRO A O 1
ATOM 1161 N N . LEU A 1 154 ? -3.276 1.532 11.535 1.00 97.69 154 LEU A N 1
ATOM 1162 C CA . LEU A 1 154 ? -2.461 1.078 10.409 1.00 97.69 154 LEU A CA 1
ATOM 1163 C C . LEU A 1 154 ? -1.242 0.269 10.880 1.00 97.69 154 LEU A C 1
ATOM 1165 O O . LEU A 1 154 ? -0.885 -0.726 10.246 1.00 97.69 154 LEU A O 1
ATOM 1169 N N . GLU A 1 155 ? -0.663 0.656 12.021 1.00 97.38 155 GLU A N 1
ATOM 1170 C CA . GLU A 1 155 ? 0.469 -0.011 12.680 1.00 97.38 155 GLU A CA 1
ATOM 1171 C C . GLU A 1 155 ? 0.206 -1.499 12.972 1.00 97.38 155 GLU A C 1
ATOM 1173 O O . GLU A 1 155 ? 1.124 -2.318 12.883 1.00 97.38 155 GLU A O 1
ATOM 1178 N N . ASP A 1 156 ? -1.050 -1.873 13.245 1.00 96.38 156 ASP A N 1
ATOM 1179 C CA . ASP A 1 156 ? -1.433 -3.257 13.556 1.00 96.38 156 ASP A CA 1
ATOM 1180 C C . ASP A 1 156 ? -1.368 -4.173 12.322 1.00 96.38 156 ASP A C 1
ATOM 1182 O O . ASP A 1 156 ? -1.259 -5.398 12.443 1.00 96.38 156 ASP A O 1
ATOM 1186 N N . ILE A 1 157 ? -1.418 -3.592 11.120 1.00 96.75 157 ILE A N 1
ATOM 1187 C CA . ILE A 1 157 ? -1.337 -4.316 9.844 1.00 96.75 157 ILE A CA 1
ATOM 1188 C C . ILE A 1 157 ? 0.058 -4.170 9.235 1.00 96.75 157 ILE A C 1
ATOM 1190 O O . ILE A 1 157 ? 0.637 -5.154 8.763 1.00 96.75 157 ILE A O 1
ATOM 1194 N N . VAL A 1 158 ? 0.597 -2.949 9.231 1.00 97.81 158 VAL A N 1
ATOM 1195 C CA . VAL A 1 158 ? 1.914 -2.610 8.692 1.00 97.81 158 VAL A CA 1
ATOM 1196 C C . VAL A 1 158 ? 2.665 -1.784 9.725 1.00 97.81 158 VAL A C 1
ATOM 1198 O O . VAL A 1 158 ? 2.408 -0.595 9.883 1.00 97.81 158 VAL A O 1
ATOM 1201 N N . GLN A 1 159 ? 3.654 -2.396 10.369 1.00 97.69 159 GLN A N 1
ATOM 1202 C CA . GLN A 1 159 ? 4.491 -1.694 11.339 1.00 97.69 159 GLN A CA 1
ATOM 1203 C C . GLN A 1 159 ? 5.264 -0.539 10.685 1.00 97.69 159 GLN A C 1
ATOM 1205 O O . GLN A 1 159 ? 5.879 -0.721 9.625 1.00 97.69 159 GLN A O 1
ATOM 1210 N N . LYS A 1 160 ? 5.331 0.618 11.345 1.00 98.06 160 LYS A N 1
ATOM 1211 C CA . LYS A 1 160 ? 5.980 1.848 10.868 1.00 98.06 160 LYS A CA 1
ATOM 1212 C C . LYS A 1 160 ? 7.427 1.600 10.499 1.00 98.06 160 LYS A C 1
ATOM 1214 O O . LYS A 1 160 ? 7.879 1.998 9.429 1.00 98.06 160 LYS A O 1
ATOM 1219 N N . ALA A 1 161 ? 8.153 0.845 11.323 1.00 97.81 161 ALA A N 1
ATOM 1220 C CA . ALA A 1 161 ? 9.538 0.476 11.039 1.00 97.81 161 ALA A CA 1
ATOM 1221 C C . ALA A 1 161 ? 9.681 -0.299 9.711 1.00 97.81 161 ALA A C 1
ATOM 1223 O O . ALA A 1 161 ? 10.648 -0.098 8.967 1.00 97.81 161 ALA A O 1
ATOM 1224 N N . MET A 1 162 ? 8.711 -1.161 9.379 1.00 97.94 162 MET A N 1
ATOM 1225 C CA . MET A 1 162 ? 8.682 -1.875 8.102 1.00 97.94 162 MET A CA 1
ATOM 1226 C C . MET A 1 162 ? 8.353 -0.936 6.942 1.00 97.94 162 MET A C 1
ATOM 1228 O O . MET A 1 162 ? 9.039 -1.014 5.921 1.00 97.94 162 MET A O 1
ATOM 1232 N N . ALA A 1 163 ? 7.373 -0.043 7.105 1.00 98.25 163 ALA A N 1
ATOM 1233 C CA . ALA A 1 163 ? 7.007 0.952 6.098 1.00 98.25 163 ALA A CA 1
ATOM 1234 C C . ALA A 1 163 ? 8.172 1.909 5.793 1.00 98.25 163 ALA A C 1
ATOM 1236 O O . ALA A 1 163 ? 8.553 2.062 4.633 1.00 98.25 163 ALA A O 1
ATOM 1237 N N . VAL A 1 164 ? 8.833 2.452 6.821 1.00 98.38 164 VAL A N 1
ATOM 1238 C CA . VAL A 1 164 ? 10.029 3.303 6.688 1.00 98.38 164 VAL A CA 1
ATOM 1239 C C . VAL A 1 164 ? 11.160 2.558 5.980 1.00 98.38 164 VAL A C 1
ATOM 1241 O O . VAL A 1 164 ? 11.782 3.084 5.055 1.00 98.38 164 VAL A O 1
ATOM 1244 N N . SER A 1 165 ? 11.437 1.315 6.386 1.00 98.25 165 SER A N 1
ATOM 1245 C CA . SER A 1 165 ? 12.460 0.487 5.737 1.00 98.25 165 SER A CA 1
ATOM 1246 C C . SER A 1 165 ? 12.129 0.223 4.264 1.00 98.25 165 SER A C 1
ATOM 1248 O O . SER A 1 165 ? 13.020 0.291 3.416 1.00 98.25 165 SER A O 1
ATOM 1250 N N . ALA A 1 166 ? 10.864 -0.067 3.953 1.00 98.50 166 ALA A N 1
ATOM 1251 C CA . ALA A 1 166 ? 10.406 -0.321 2.595 1.00 98.50 166 ALA A CA 1
ATOM 1252 C C . ALA A 1 166 ? 10.474 0.933 1.718 1.00 98.50 166 ALA A C 1
ATOM 1254 O O . ALA A 1 166 ? 10.984 0.848 0.604 1.00 98.50 166 ALA A O 1
ATOM 1255 N N . TYR A 1 167 ? 10.070 2.093 2.237 1.00 98.50 167 TYR A N 1
ATOM 1256 C CA . TYR A 1 167 ? 10.181 3.376 1.545 1.00 98.50 167 TYR A CA 1
ATOM 1257 C C . TYR A 1 167 ? 11.638 3.728 1.217 1.00 98.50 167 TYR A C 1
ATOM 1259 O O . TYR A 1 167 ? 11.957 4.069 0.078 1.00 98.50 167 TYR A O 1
ATOM 1267 N N . LYS A 1 168 ? 12.559 3.568 2.180 1.00 98.25 168 LYS A N 1
ATOM 1268 C CA . LYS A 1 168 ? 13.999 3.792 1.949 1.00 98.25 168 LYS A CA 1
ATOM 1269 C C . LYS A 1 168 ? 14.547 2.888 0.845 1.00 98.25 168 LYS A C 1
ATOM 1271 O O . LYS A 1 168 ? 15.277 3.368 -0.020 1.00 98.25 168 LYS A O 1
ATOM 1276 N N . LYS A 1 169 ? 14.175 1.602 0.848 1.00 98.06 169 LYS A N 1
ATOM 1277 C CA . LYS A 1 169 ? 14.579 0.666 -0.209 1.00 98.06 169 LYS A CA 1
ATOM 1278 C C . LYS A 1 169 ? 13.972 1.060 -1.558 1.00 98.06 169 LYS A C 1
ATOM 1280 O O . LYS A 1 169 ? 14.710 1.162 -2.524 1.00 98.06 169 LYS A O 1
ATOM 1285 N N . ALA A 1 170 ? 12.675 1.354 -1.614 1.00 97.69 170 ALA A N 1
ATOM 1286 C CA . ALA A 1 170 ? 11.998 1.802 -2.830 1.00 97.69 170 ALA A CA 1
ATOM 1287 C C . ALA A 1 170 ? 12.667 3.039 -3.449 1.00 97.69 170 ALA A C 1
ATOM 1289 O O . ALA A 1 170 ? 12.885 3.089 -4.657 1.00 97.69 170 ALA A O 1
ATOM 1290 N N . LYS A 1 171 ? 13.060 4.008 -2.614 1.00 97.31 171 LYS A N 1
ATOM 1291 C CA . LYS A 1 171 ? 13.794 5.197 -3.051 1.00 97.31 171 LYS A CA 1
ATOM 1292 C C . LYS A 1 171 ? 15.161 4.856 -3.647 1.00 97.31 171 LYS A C 1
ATOM 1294 O O . LYS A 1 171 ? 15.509 5.405 -4.688 1.00 97.31 171 LYS A O 1
ATOM 1299 N N . ALA A 1 172 ? 15.910 3.952 -3.015 1.00 96.00 172 ALA A N 1
ATOM 1300 C CA . ALA A 1 172 ? 17.205 3.498 -3.522 1.00 96.00 172 ALA A CA 1
ATOM 1301 C C . ALA A 1 172 ? 17.074 2.746 -4.860 1.00 96.00 172 ALA A C 1
ATOM 1303 O O . ALA A 1 172 ? 17.824 3.031 -5.789 1.00 96.00 172 ALA A O 1
ATOM 1304 N N . GLU A 1 173 ? 16.089 1.853 -4.986 1.00 96.12 173 GLU A N 1
ATOM 1305 C CA . GLU A 1 173 ? 15.813 1.108 -6.225 1.00 96.12 173 GLU A CA 1
ATOM 1306 C C . GLU A 1 173 ? 15.412 2.057 -7.365 1.00 96.12 173 GLU A C 1
ATOM 1308 O O . GLU A 1 173 ? 15.928 1.959 -8.477 1.00 96.12 173 GLU A O 1
ATOM 1313 N N . LEU A 1 174 ? 14.539 3.037 -7.093 1.00 94.69 174 LEU A N 1
ATOM 1314 C CA . LEU A 1 174 ? 14.170 4.037 -8.096 1.00 94.69 174 LEU A CA 1
ATOM 1315 C C . LEU A 1 174 ? 15.382 4.873 -8.519 1.00 94.69 174 LEU A C 1
ATOM 1317 O O . LEU A 1 174 ? 15.581 5.107 -9.708 1.00 94.69 174 LEU A O 1
ATOM 1321 N N . GLN A 1 175 ? 16.221 5.288 -7.567 1.00 94.25 175 GLN A N 1
ATOM 1322 C CA . GLN A 1 175 ? 17.454 6.008 -7.877 1.00 94.25 175 GLN A CA 1
ATOM 1323 C C . GLN A 1 175 ? 18.395 5.167 -8.749 1.00 94.25 175 GLN A C 1
ATOM 1325 O O . GLN A 1 175 ? 18.944 5.693 -9.712 1.00 94.25 175 GLN A O 1
ATOM 1330 N N . GLN A 1 176 ? 18.538 3.872 -8.463 1.00 93.19 176 GLN A N 1
ATOM 1331 C CA . GLN A 1 176 ? 19.350 2.958 -9.265 1.00 93.19 176 GLN A CA 1
ATOM 1332 C C . GLN A 1 176 ? 18.807 2.793 -10.692 1.00 93.19 176 GLN A C 1
ATOM 1334 O O . GLN A 1 176 ? 19.588 2.663 -11.630 1.00 93.19 176 GLN A O 1
ATOM 1339 N N . ILE A 1 177 ? 17.487 2.827 -10.885 1.00 91.75 177 ILE A N 1
ATOM 1340 C CA . ILE A 1 177 ? 16.874 2.771 -12.220 1.00 91.75 177 ILE A CA 1
ATOM 1341 C C . ILE A 1 177 ? 17.080 4.083 -12.989 1.00 91.75 177 ILE A C 1
ATOM 1343 O O . ILE A 1 177 ? 17.404 4.054 -14.175 1.00 91.75 177 ILE A O 1
ATOM 1347 N N . LEU A 1 178 ? 16.899 5.231 -12.330 1.00 88.94 178 LEU A N 1
ATOM 1348 C CA . LEU A 1 178 ? 17.013 6.556 -12.955 1.00 88.94 178 LEU A CA 1
ATOM 1349 C C . LEU A 1 178 ? 18.463 6.976 -13.211 1.00 88.94 178 LEU A C 1
ATOM 1351 O O . LEU A 1 178 ? 18.752 7.768 -14.105 1.00 88.94 178 LEU A O 1
ATOM 1355 N N . SER A 1 179 ? 19.385 6.498 -12.388 1.00 86.81 179 SER A N 1
ATOM 1356 C CA . SER A 1 179 ? 20.807 6.807 -12.453 1.00 86.81 179 SER A CA 1
ATOM 1357 C C . SER A 1 179 ? 21.569 5.552 -12.056 1.00 86.81 179 SER A C 1
ATOM 1359 O O . SER A 1 179 ? 21.987 5.433 -10.902 1.00 86.81 179 SER A O 1
ATOM 1361 N N . PRO A 1 180 ? 21.717 4.591 -12.986 1.00 75.88 180 PRO A N 1
ATOM 1362 C CA . PRO A 1 180 ? 22.429 3.362 -12.702 1.00 75.88 180 PRO A CA 1
ATOM 1363 C C . PRO A 1 180 ? 23.868 3.709 -12.352 1.00 75.88 180 PRO A C 1
ATOM 1365 O O . PRO A 1 180 ? 24.666 4.081 -13.213 1.00 75.88 180 PRO A O 1
ATOM 1368 N N . THR A 1 181 ? 24.198 3.606 -11.067 1.00 62.62 181 THR A N 1
ATOM 1369 C CA . THR A 1 181 ? 25.588 3.629 -10.635 1.00 62.62 181 THR A CA 1
ATOM 1370 C C . THR A 1 181 ? 26.272 2.457 -11.338 1.00 62.62 181 THR A C 1
ATOM 1372 O O . THR A 1 181 ? 25.763 1.332 -11.253 1.00 62.62 181 THR A O 1
ATOM 1375 N N . PRO A 1 182 ? 27.390 2.678 -12.056 1.00 58.53 182 PRO A N 1
ATOM 1376 C CA . PRO A 1 182 ? 28.194 1.577 -12.562 1.00 58.53 182 PRO A CA 1
ATOM 1377 C C . PRO A 1 182 ? 28.469 0.624 -11.396 1.00 58.53 182 PRO A C 1
ATOM 1379 O O . PRO A 1 182 ? 28.715 1.124 -10.293 1.00 58.53 182 PRO A O 1
ATOM 1382 N N . PRO A 1 183 ? 28.404 -0.706 -11.587 1.00 56.50 183 PRO A N 1
ATOM 1383 C CA . PRO A 1 183 ? 28.730 -1.623 -10.506 1.00 56.50 183 PRO A CA 1
ATOM 1384 C C . PRO A 1 183 ? 30.083 -1.202 -9.932 1.00 56.50 183 PRO A C 1
ATOM 1386 O O . PRO A 1 183 ? 31.043 -1.033 -10.692 1.00 56.50 183 PRO A O 1
ATOM 1389 N N . GLU A 1 184 ? 30.145 -0.959 -8.618 1.00 53.00 184 GLU A N 1
ATOM 1390 C CA . GLU A 1 184 ? 31.431 -0.817 -7.947 1.00 53.00 184 GLU A CA 1
ATOM 1391 C C . GLU A 1 184 ? 32.201 -2.090 -8.280 1.00 53.00 184 GLU A C 1
ATOM 1393 O O . GLU A 1 184 ? 31.819 -3.185 -7.863 1.00 53.00 184 GLU A O 1
ATOM 1398 N N . LEU A 1 185 ? 33.231 -1.958 -9.122 1.00 51.38 185 LEU A N 1
ATOM 1399 C CA . LEU A 1 185 ? 34.170 -3.040 -9.366 1.00 51.38 185 LEU A CA 1
ATOM 1400 C C . LEU A 1 185 ? 34.647 -3.472 -7.987 1.00 51.38 185 LEU A C 1
ATOM 1402 O O . LEU A 1 185 ? 35.272 -2.676 -7.280 1.00 51.38 185 LEU A O 1
ATOM 1406 N N . SER A 1 186 ? 34.321 -4.706 -7.603 1.00 56.38 186 SER A N 1
ATOM 1407 C CA . SER A 1 186 ? 34.836 -5.267 -6.365 1.00 56.38 186 SER A CA 1
ATOM 1408 C C . SER A 1 186 ? 36.363 -5.140 -6.385 1.00 56.38 186 SER A C 1
ATOM 1410 O O . SER A 1 186 ? 36.972 -5.130 -7.460 1.00 56.38 186 SER A O 1
ATOM 1412 N N . GLU A 1 187 ? 37.027 -5.037 -5.232 1.00 53.59 187 GLU A N 1
ATOM 1413 C CA . GLU A 1 187 ? 38.502 -4.991 -5.210 1.00 53.59 187 GLU A CA 1
ATOM 1414 C C . GLU A 1 187 ? 39.119 -6.173 -5.988 1.00 53.59 187 GLU A C 1
ATOM 1416 O O . GLU A 1 187 ? 40.115 -6.007 -6.688 1.00 53.59 187 GLU A O 1
ATOM 1421 N N . ARG A 1 188 ? 38.426 -7.322 -6.016 1.00 47.50 188 ARG A N 1
ATOM 1422 C CA . ARG A 1 188 ? 38.750 -8.487 -6.854 1.00 47.50 188 ARG A CA 1
ATOM 1423 C C . ARG A 1 188 ? 38.628 -8.258 -8.365 1.00 47.50 188 ARG A C 1
ATOM 1425 O O . ARG A 1 188 ? 39.377 -8.873 -9.120 1.00 47.50 188 ARG A O 1
ATOM 1432 N N . ASP A 1 189 ? 37.704 -7.419 -8.826 1.00 51.50 189 ASP A N 1
ATOM 1433 C CA . ASP A 1 189 ? 37.543 -7.076 -10.246 1.00 51.50 189 ASP A CA 1
ATOM 1434 C C . ASP A 1 189 ? 38.508 -5.965 -10.683 1.00 51.50 189 ASP A C 1
ATOM 1436 O O . ASP A 1 189 ? 38.948 -5.950 -11.833 1.00 51.50 189 ASP A O 1
ATOM 1440 N N . ARG A 1 190 ? 38.919 -5.084 -9.756 1.00 53.16 190 ARG A N 1
ATOM 1441 C CA . ARG A 1 190 ? 40.045 -4.157 -9.970 1.00 53.16 190 ARG A CA 1
ATOM 1442 C C . ARG A 1 190 ? 41.370 -4.900 -10.146 1.00 53.16 190 ARG A C 1
ATOM 1444 O O . ARG A 1 190 ? 42.154 -4.518 -11.008 1.00 53.16 190 ARG A O 1
ATOM 1451 N N . GLU A 1 191 ? 41.591 -5.980 -9.397 1.00 53.03 191 GLU A N 1
ATOM 1452 C CA . GLU A 1 191 ? 42.770 -6.852 -9.539 1.00 53.03 191 GLU A CA 1
ATOM 1453 C C . GLU A 1 191 ? 42.713 -7.773 -10.773 1.00 53.03 191 GLU A C 1
ATOM 1455 O O . GLU A 1 191 ? 43.745 -8.251 -11.242 1.00 53.03 191 GLU A O 1
ATOM 1460 N N . ARG A 1 192 ? 41.516 -8.014 -11.329 1.00 51.72 192 ARG A N 1
ATOM 1461 C CA . ARG A 1 192 ? 41.301 -8.826 -12.541 1.00 51.72 192 ARG A CA 1
ATOM 1462 C C . ARG A 1 192 ? 41.216 -8.028 -13.837 1.00 51.72 192 ARG A C 1
ATOM 1464 O O . ARG A 1 192 ? 41.101 -8.656 -14.890 1.00 51.72 192 ARG A O 1
ATOM 1471 N N . LEU A 1 193 ? 41.326 -6.697 -13.801 1.00 48.00 193 LEU A N 1
ATOM 1472 C CA . LEU A 1 193 ? 41.667 -5.916 -14.993 1.00 48.00 193 LEU A CA 1
ATOM 1473 C C . LEU A 1 193 ? 43.016 -6.440 -15.500 1.00 48.00 193 LEU A C 1
ATOM 1475 O O . LEU A 1 193 ? 44.040 -6.244 -14.845 1.00 48.00 193 LEU A O 1
ATOM 1479 N N . PRO A 1 194 ? 43.046 -7.180 -16.618 1.00 49.34 194 PRO A N 1
ATOM 1480 C CA . PRO A 1 194 ? 44.224 -7.940 -16.957 1.00 49.34 194 PRO A CA 1
ATOM 1481 C C . PRO A 1 194 ? 45.342 -6.975 -17.346 1.00 49.34 194 PRO A C 1
ATOM 1483 O O . PRO A 1 194 ? 45.139 -6.039 -18.123 1.00 49.34 194 PRO A O 1
ATOM 1486 N N . ALA A 1 195 ? 46.558 -7.309 -16.917 1.00 53.16 195 ALA A N 1
ATOM 1487 C CA . ALA A 1 195 ? 47.826 -6.784 -17.423 1.00 53.16 195 ALA A CA 1
ATOM 1488 C C . ALA A 1 195 ? 47.943 -6.776 -18.973 1.00 53.16 195 ALA A C 1
ATOM 1490 O O . ALA A 1 195 ? 48.882 -6.204 -19.519 1.00 53.16 195 ALA A O 1
ATOM 1491 N N . LYS A 1 196 ? 46.966 -7.341 -19.702 1.00 49.03 196 LYS A N 1
ATOM 1492 C CA . LYS A 1 196 ? 46.783 -7.208 -21.155 1.00 49.03 196 LYS A CA 1
ATOM 1493 C C . LYS A 1 196 ? 46.588 -5.766 -21.641 1.00 49.03 196 LYS A C 1
ATOM 1495 O O . LYS A 1 196 ? 47.110 -5.436 -22.697 1.00 49.03 196 LYS A O 1
ATOM 1500 N N . ALA A 1 197 ? 45.934 -4.882 -20.882 1.00 50.03 197 ALA A N 1
ATOM 1501 C CA . ALA A 1 197 ? 45.729 -3.495 -21.335 1.00 50.03 197 ALA A CA 1
ATOM 1502 C C . ALA A 1 197 ? 47.019 -2.639 -21.319 1.00 50.03 197 ALA A C 1
ATOM 1504 O O . ALA A 1 197 ? 47.086 -1.596 -21.973 1.00 50.03 197 ALA A O 1
ATOM 1505 N N . LEU A 1 198 ? 48.055 -3.082 -20.594 1.00 46.62 198 LEU A N 1
ATOM 1506 C CA . LEU A 1 198 ? 49.379 -2.448 -20.564 1.00 46.62 198 LEU A CA 1
ATOM 1507 C C . LEU A 1 198 ? 50.314 -2.974 -21.667 1.00 46.62 198 LEU A C 1
ATOM 1509 O O . LEU A 1 198 ? 51.150 -2.213 -22.150 1.00 46.62 198 LEU A O 1
ATOM 1513 N N . ALA A 1 199 ? 50.135 -4.217 -22.126 1.00 51.81 199 ALA A N 1
ATOM 1514 C CA . ALA A 1 199 ? 50.900 -4.779 -23.243 1.00 51.81 199 ALA A CA 1
ATOM 1515 C C . ALA A 1 199 ? 50.467 -4.189 -24.602 1.00 51.81 199 ALA A C 1
ATOM 1517 O O . ALA A 1 199 ? 51.315 -3.801 -25.406 1.00 51.81 199 ALA A O 1
ATOM 1518 N N . ASP A 1 200 ? 49.161 -3.998 -24.819 1.00 50.75 200 ASP A N 1
ATOM 1519 C CA . ASP A 1 200 ? 48.638 -3.483 -26.096 1.00 50.75 200 ASP A CA 1
ATOM 1520 C C . ASP A 1 200 ? 48.902 -1.974 -26.302 1.00 50.75 200 ASP A C 1
ATOM 1522 O O . ASP A 1 200 ? 48.916 -1.480 -27.430 1.00 50.75 200 ASP A O 1
ATOM 1526 N N . ARG A 1 201 ? 49.198 -1.219 -25.230 1.00 46.44 201 ARG A N 1
ATOM 1527 C CA . ARG A 1 201 ? 49.668 0.180 -25.325 1.00 46.44 201 ARG A CA 1
ATOM 1528 C C . ARG A 1 201 ? 51.172 0.315 -25.579 1.00 46.44 201 ARG A C 1
ATOM 1530 O O . ARG A 1 201 ? 51.593 1.368 -26.055 1.00 46.44 201 ARG A O 1
ATOM 1537 N N . ALA A 1 202 ? 51.966 -0.713 -25.280 1.00 49.59 202 ALA A N 1
ATOM 1538 C CA . ALA A 1 202 ? 53.403 -0.720 -25.552 1.00 49.59 202 ALA A CA 1
ATOM 1539 C C . ALA A 1 202 ? 53.716 -1.097 -27.011 1.00 49.59 202 ALA A C 1
ATOM 1541 O O . ALA A 1 202 ? 54.710 -0.628 -27.557 1.00 49.59 202 ALA A O 1
ATOM 1542 N N . HIS A 1 203 ? 52.851 -1.883 -27.664 1.00 43.44 203 HIS A N 1
ATOM 1543 C CA . HIS A 1 203 ? 53.054 -2.322 -29.051 1.00 43.44 203 HIS A CA 1
ATOM 1544 C C . HIS A 1 203 ? 52.564 -1.322 -30.115 1.00 43.44 203 HIS A C 1
ATOM 1546 O O . HIS A 1 203 ? 53.100 -1.296 -31.212 1.00 43.44 203 HIS A O 1
ATOM 1552 N N . ASN A 1 204 ? 51.623 -0.430 -29.782 1.00 45.50 204 ASN A N 1
ATOM 1553 C CA . ASN A 1 204 ? 51.140 0.632 -30.687 1.00 45.50 204 ASN A CA 1
ATOM 1554 C C . ASN A 1 204 ? 51.941 1.951 -30.599 1.00 45.50 204 ASN A C 1
ATOM 1556 O O . ASN A 1 204 ? 51.463 3.005 -31.019 1.00 45.50 204 ASN A O 1
ATOM 1560 N N . ARG A 1 205 ? 53.141 1.918 -30.007 1.00 48.75 205 ARG A N 1
ATOM 1561 C CA . ARG A 1 205 ? 54.085 3.052 -29.957 1.00 48.75 205 ARG A CA 1
ATOM 1562 C C . ARG A 1 205 ? 55.451 2.729 -30.580 1.00 48.75 205 ARG A C 1
ATOM 1564 O O . ARG A 1 205 ? 56.393 3.482 -30.351 1.00 48.75 205 ARG A O 1
ATOM 1571 N N . SER A 1 206 ? 55.557 1.618 -31.312 1.00 42.66 206 SER A N 1
ATOM 1572 C CA . SER A 1 206 ? 56.742 1.269 -32.112 1.00 42.66 206 SER A CA 1
ATOM 1573 C C . SER A 1 206 ? 56.513 1.628 -33.572 1.00 42.66 206 SER A C 1
ATOM 1575 O O . SER A 1 206 ? 55.416 1.291 -34.068 1.00 42.66 206 SER A O 1
#

Secondary structure (DSSP, 8-state):
--HHHHHHHHHHHHHHHHHHHHHH-GGGTTT-EEEEEE-SS-EEEEEE-SSHHHHHHHHHHHTTGGGGGG--HHHHHHHHHHSHHHHHHHHHT--HHHHHHHHT--S-THHHHHHHHHHHHHHHHH-HHHHHHHHHHHHHHHHTT-S-TT-EEGGGTS-HHHHHHHHHHHHHHHHHHHS-PPP---HHHHHTS-THHHHHHHHTT-

Foldseek 3Di:
DFLLLQLLLVLQLLLLLLLLCVVPPLPFQQVKFKDKAGEGPHIDIFIDTPDPVSSLLSLLLSLLQLLLQLLDLVLLVCLLPPPPLVSSCVSSVHDPVSSVSPVPNPDDSVSSSLSNQLSNQLCVVCDPVSSSVLSVVVNVCNVVVVADPRHHRSCVSPNSVSSNVSSVVSVVSVCCVVPPDDPPCDVVNVVVPDPVVVVVVVVVVD

pLDDT: mean 88.56, std 15.41, range [42.66, 98.69]